Protein AF-A0A9W9FKS3-F1 (afdb_monomer)

Organism: NCBI:txid1506179

Solvent-accessible surface area (backbone atoms only — not comparable to full-atom values): 12908 Å² total; per-residue (Å²): 144,82,87,80,88,79,83,86,79,78,92,76,91,84,78,93,68,75,77,72,65,76,88,68,48,67,65,60,53,50,55,52,48,52,53,52,50,51,51,51,50,52,49,50,51,60,70,65,51,77,72,78,76,77,56,66,72,56,56,55,52,50,50,55,48,49,29,53,50,23,48,52,48,21,53,52,25,51,74,73,66,36,52,66,63,17,47,55,30,30,50,53,21,28,55,52,21,56,75,67,68,37,61,54,53,35,16,53,31,26,40,52,49,12,52,43,30,46,73,75,64,41,28,69,63,12,36,53,26,41,57,66,12,50,88,51,33,76,52,87,90,43,75,67,36,76,51,43,64,58,52,43,53,48,24,72,49,40,81,79,45,95,76,80,82,86,86,71,81,80,79,67,78,79,78,73,80,77,75,81,79,91,84,78,88,83,79,90,76,93,73,91,78,82,86,84,91,79,90,77,86,80,90,83,83,91,134

Foldseek 3Di:
DDDDDDDDDDDDDDDPPPPPPPVPDVVVVVVVVVVVVVVVVVVVVVVPPPPPDDPVVVVLVVLVVLLVVLCVVLVVCVVVVVLVSSLVSLVVSLVSCVVSVPLLSNLSSLLSVLVSCVSVLVLVSSLVSLVSNQPRLCPPPDPSNVCSVVSNVVSVCCVVDPDDDPPDPVPPPPPDPDDDDDDDDDDDDDDDDDDDDDDDDDDDDDD

InterPro domains:
  IPR011990 Tetratricopeptide-like helical domain superfamily [G3DSA:1.25.40.10] (60-136)
  IPR011990 Tetratricopeptide-like helical domain superfamily [SSF48452] (69-133)

Mean predicted aligned error: 17.03 Å

pLDDT: mean 77.48, std 19.9, range [39.69, 98.31]

Secondary structure (DSSP, 8-state):
---------------------GGG-HHHHHHHHHHHHHHHHHHHHHHHS-PPPPPHHHHHHHHHHHHHHHHHHHHHHHHTT-HHHHHHHHHHHHHHHHHTT-HHHHHHHHHHHHHHHHHHT-HHHHHHHHHHHGGGS-STT-HHHHHHHHHHHHHHHHTTS-PPP-------------PPPP-------------------------

Structure (mmCIF, N/CA/C/O backbone):
data_AF-A0A9W9FKS3-F1
#
_entry.id   AF-A0A9W9FKS3-F1
#
loop_
_atom_site.group_PDB
_atom_site.id
_atom_site.type_symbol
_atom_site.label_atom_id
_atom_site.label_alt_id
_atom_site.label_comp_id
_atom_site.label_asym_id
_atom_site.label_entity_id
_atom_site.label_seq_id
_atom_site.pdbx_PDB_ins_code
_atom_site.Cartn_x
_atom_site.Cartn_y
_atom_site.Cartn_z
_atom_site.occupancy
_atom_site.B_iso_or_equiv
_atom_site.auth_seq_id
_atom_site.auth_comp_id
_atom_site.auth_asym_id
_atom_site.auth_atom_id
_atom_site.pdbx_PDB_model_num
ATOM 1 N N . MET A 1 1 ? 26.754 -24.280 44.248 1.00 52.12 1 MET A N 1
ATOM 2 C CA . MET A 1 1 ? 27.564 -23.690 45.334 1.00 52.12 1 MET A CA 1
ATOM 3 C C . MET A 1 1 ? 26.863 -22.424 45.802 1.00 52.12 1 MET A C 1
ATOM 5 O O . MET A 1 1 ? 27.009 -21.396 45.168 1.00 52.12 1 MET A O 1
ATOM 9 N N . MET A 1 2 ? 26.018 -22.538 46.823 1.00 46.12 2 MET A N 1
ATOM 10 C CA . MET A 1 2 ? 25.676 -21.489 47.790 1.00 46.12 2 MET A CA 1
ATOM 11 C C . MET A 1 2 ? 24.766 -22.168 48.810 1.00 46.12 2 MET A C 1
ATOM 13 O O . MET A 1 2 ? 23.669 -22.614 48.489 1.00 46.12 2 MET A O 1
ATOM 17 N N . TRP A 1 3 ? 25.322 -22.363 49.997 1.00 47.59 3 TRP A N 1
ATOM 18 C CA . TRP A 1 3 ? 24.688 -22.990 51.144 1.00 47.59 3 TRP A CA 1
ATOM 19 C C . TRP A 1 3 ? 23.974 -21.888 51.922 1.00 47.59 3 TRP A C 1
ATOM 21 O O . TRP A 1 3 ? 24.594 -20.866 52.205 1.00 47.59 3 TRP A O 1
ATOM 31 N N . TYR A 1 4 ? 22.702 -22.081 52.265 1.00 52.06 4 TYR A N 1
ATOM 32 C CA . TYR A 1 4 ? 22.018 -21.226 53.232 1.00 52.06 4 TYR A CA 1
ATOM 33 C C . TYR A 1 4 ? 21.619 -22.088 54.427 1.00 52.06 4 TYR A C 1
ATOM 35 O O . TYR A 1 4 ? 20.762 -22.965 54.331 1.00 52.06 4 TYR A O 1
ATOM 43 N N . THR A 1 5 ? 22.327 -21.871 55.531 1.00 63.69 5 THR A N 1
ATOM 44 C CA . THR A 1 5 ? 22.101 -22.485 56.837 1.00 63.69 5 THR A CA 1
ATOM 45 C C . THR A 1 5 ? 20.799 -21.964 57.425 1.00 63.69 5 THR A C 1
ATOM 47 O O . THR A 1 5 ? 20.624 -20.761 57.614 1.00 63.69 5 THR A O 1
ATOM 50 N N . ARG A 1 6 ? 19.881 -22.890 57.693 1.00 51.38 6 ARG A N 1
ATOM 51 C CA . ARG A 1 6 ? 18.614 -22.650 58.375 1.00 51.38 6 ARG A CA 1
ATOM 52 C C . ARG A 1 6 ? 18.857 -22.822 59.875 1.00 51.38 6 ARG A C 1
ATOM 54 O O . ARG A 1 6 ? 19.141 -23.933 60.306 1.00 51.38 6 ARG A O 1
ATOM 61 N N . SER A 1 7 ? 18.795 -21.725 60.626 1.00 61.94 7 SER A N 1
ATOM 62 C CA . SER A 1 7 ? 18.803 -21.747 62.090 1.00 61.94 7 SER A CA 1
ATOM 63 C C . SER A 1 7 ? 17.453 -22.240 62.599 1.00 61.94 7 SER A C 1
ATOM 65 O O . SER A 1 7 ? 16.406 -21.705 62.229 1.00 61.94 7 SER A O 1
ATOM 67 N N . GLU A 1 8 ? 17.503 -23.287 63.412 1.00 65.06 8 GLU A N 1
ATOM 68 C CA . GLU A 1 8 ? 16.402 -23.784 64.225 1.00 65.06 8 GLU A CA 1
ATOM 69 C C . GLU A 1 8 ? 16.463 -23.060 65.568 1.00 65.06 8 GLU A C 1
ATOM 71 O O . GLU A 1 8 ? 17.367 -23.312 66.358 1.00 65.06 8 GLU A O 1
ATOM 76 N N . ASP A 1 9 ? 15.513 -22.160 65.814 1.00 57.91 9 ASP A N 1
ATOM 77 C CA . ASP A 1 9 ? 15.271 -21.613 67.143 1.00 57.91 9 ASP A CA 1
ATOM 78 C C . ASP A 1 9 ? 13.868 -22.014 67.601 1.00 57.91 9 ASP A C 1
ATOM 80 O O . ASP A 1 9 ? 12.853 -21.488 67.146 1.00 57.91 9 ASP A O 1
ATOM 84 N N . SER A 1 10 ? 13.881 -23.007 68.487 1.00 56.91 10 SER A N 1
ATOM 85 C CA . SER A 1 10 ? 13.292 -22.965 69.826 1.00 56.91 10 SER A CA 1
ATOM 86 C C . SER A 1 10 ? 11.811 -22.601 69.954 1.00 56.91 10 SER A C 1
ATOM 88 O O . SER A 1 10 ? 11.393 -21.443 69.951 1.00 56.91 10 SER A O 1
ATOM 90 N N . GLU A 1 11 ? 11.049 -23.664 70.201 1.00 65.62 11 GLU A N 1
ATOM 91 C CA . GLU A 1 11 ? 9.711 -23.689 70.773 1.00 65.62 11 GLU A CA 1
ATOM 92 C C . GLU A 1 11 ? 9.614 -22.819 72.037 1.00 65.62 11 GLU A C 1
ATOM 94 O O . GLU A 1 11 ? 10.386 -22.958 72.985 1.00 65.62 11 GLU A O 1
ATOM 99 N N . SER A 1 12 ? 8.610 -21.945 72.073 1.00 57.69 12 SER A N 1
ATOM 100 C CA . SER A 1 12 ? 8.037 -21.451 73.323 1.00 57.69 12 SER A CA 1
ATOM 101 C C . SER A 1 12 ? 6.516 -21.491 73.207 1.00 57.69 12 SER A C 1
ATOM 103 O O . SER A 1 12 ? 5.892 -20.763 72.435 1.00 57.69 12 SER A O 1
ATOM 105 N N . GLU A 1 13 ? 5.935 -22.426 73.956 1.00 60.03 13 GLU A N 1
ATOM 106 C CA . GLU A 1 13 ? 4.510 -22.526 74.240 1.00 60.03 13 GLU A CA 1
ATOM 107 C C . GLU A 1 13 ? 3.991 -21.210 74.831 1.00 60.03 13 GLU A C 1
ATOM 109 O O . GLU A 1 13 ? 4.602 -20.643 75.736 1.00 60.03 13 GLU A O 1
ATOM 114 N N . SER A 1 14 ? 2.821 -20.748 74.392 1.00 50.50 14 SER A N 1
ATOM 115 C CA . SER A 1 14 ? 1.747 -20.323 75.304 1.00 50.50 14 SER A CA 1
ATOM 116 C C . SER A 1 14 ? 0.568 -19.724 74.540 1.00 50.50 14 SER A C 1
ATOM 118 O O . SER A 1 14 ? 0.703 -18.811 73.732 1.00 50.50 14 SER A O 1
ATOM 120 N N . GLY A 1 15 ? -0.624 -20.225 74.865 1.00 49.59 15 GLY A N 1
ATOM 121 C CA . GLY A 1 15 ? -1.886 -19.569 74.546 1.00 49.59 15 GLY A CA 1
ATOM 122 C C . GLY A 1 15 ? -2.656 -20.228 73.411 1.00 49.59 15 GLY A C 1
ATOM 123 O O . GLY A 1 15 ? -2.720 -19.705 72.302 1.00 49.59 15 GLY A O 1
ATOM 124 N N . SER A 1 16 ? -3.349 -21.326 73.718 1.00 54.44 16 SER A N 1
ATOM 125 C CA . SER A 1 16 ? -4.493 -21.792 72.933 1.00 54.44 16 SER A CA 1
ATOM 126 C C . SER A 1 16 ? -5.652 -20.790 73.063 1.00 54.44 16 SER A C 1
ATOM 128 O O . SER A 1 16 ? -6.661 -21.050 73.720 1.00 54.44 16 SER A O 1
ATOM 130 N N . ALA A 1 17 ? -5.510 -19.611 72.459 1.00 55.88 17 ALA A N 1
ATOM 131 C CA . ALA A 1 17 ? -6.649 -18.775 72.138 1.00 55.88 17 ALA A CA 1
ATOM 132 C C . ALA A 1 17 ? -7.354 -19.466 70.971 1.00 55.88 17 ALA A C 1
ATOM 134 O O . ALA A 1 17 ? -6.888 -19.423 69.833 1.00 55.88 17 ALA A O 1
ATOM 135 N N . THR A 1 18 ? -8.449 -20.170 71.264 1.00 59.34 18 THR A N 1
ATOM 136 C CA . THR A 1 18 ? -9.372 -20.666 70.240 1.00 59.34 18 THR A CA 1
ATOM 137 C C . THR A 1 18 ? -9.625 -19.534 69.243 1.00 59.34 18 THR A C 1
ATOM 139 O O . THR A 1 18 ? -10.101 -18.482 69.684 1.00 59.34 18 THR A O 1
ATOM 142 N N . PRO A 1 19 ? -9.288 -19.691 67.946 1.00 56.81 19 PRO A N 1
ATOM 143 C CA . PRO A 1 19 ? -9.510 -18.649 66.961 1.00 56.81 19 PRO A CA 1
ATOM 144 C C . PRO A 1 19 ? -11.011 -18.425 66.912 1.00 56.81 19 PRO A C 1
ATOM 146 O O . PRO A 1 19 ? -11.766 -19.263 66.416 1.00 56.81 19 PRO A O 1
ATOM 149 N N . THR A 1 20 ? -11.458 -17.319 67.503 1.00 58.88 20 THR A N 1
ATOM 150 C CA . THR A 1 20 ? -12.840 -16.885 67.400 1.00 58.88 20 THR A CA 1
ATOM 151 C C . THR A 1 20 ? -13.136 -16.829 65.909 1.00 58.88 20 THR A C 1
ATOM 153 O O . THR A 1 20 ? -12.414 -16.144 65.178 1.00 58.88 20 THR A O 1
ATOM 156 N N . PRO A 1 21 ? -14.121 -17.597 65.415 1.00 60.50 21 PRO A N 1
ATOM 157 C CA . PRO A 1 21 ? -14.364 -17.687 63.992 1.00 60.50 21 PRO A CA 1
ATOM 158 C C . PRO A 1 21 ? -14.614 -16.272 63.476 1.00 60.50 21 PRO A C 1
ATOM 160 O O . PRO A 1 21 ? -15.617 -15.641 63.818 1.00 60.50 21 PRO A O 1
ATOM 163 N N . PHE A 1 22 ? -13.688 -15.772 62.649 1.00 55.41 22 PHE A N 1
ATOM 164 C CA . PHE A 1 22 ? -13.725 -14.440 62.026 1.00 55.41 22 PHE A CA 1
ATOM 165 C C . PHE A 1 22 ? -15.073 -14.150 61.329 1.00 55.41 22 PHE A C 1
ATOM 167 O O . PHE A 1 22 ? -15.413 -13.001 61.056 1.00 55.41 22 PHE A O 1
ATOM 174 N N . HIS A 1 23 ? -15.886 -15.185 61.103 1.00 55.41 23 HIS A N 1
ATOM 175 C CA . HIS A 1 23 ? -17.252 -15.139 60.600 1.00 55.41 23 HIS A CA 1
ATOM 176 C C . HIS A 1 23 ? -18.311 -14.474 61.491 1.00 55.41 23 HIS A C 1
ATOM 178 O O . HIS A 1 23 ? -19.432 -14.280 61.009 1.00 55.41 23 HIS A O 1
ATOM 184 N N . GLN A 1 24 ? -18.017 -14.097 62.738 1.00 61.34 24 GLN A N 1
ATOM 185 C CA . GLN A 1 24 ? -19.016 -13.455 63.605 1.00 61.34 24 GLN A CA 1
ATOM 186 C C . GLN A 1 24 ? -18.799 -11.962 63.857 1.00 61.34 24 GLN A C 1
ATOM 188 O O . GLN A 1 24 ? -19.693 -11.343 64.422 1.00 61.34 24 GLN A O 1
ATOM 193 N N . ASN A 1 25 ? -17.698 -11.347 63.399 1.00 78.62 25 ASN A N 1
ATOM 194 C CA . ASN A 1 25 ? -17.509 -9.909 63.601 1.00 78.62 25 ASN A CA 1
ATOM 195 C C . ASN A 1 25 ? -18.436 -9.103 62.658 1.00 78.62 25 ASN A C 1
ATOM 197 O O . ASN A 1 25 ? -18.215 -9.086 61.440 1.00 78.62 25 ASN A O 1
ATOM 201 N N . PRO A 1 26 ? -19.472 -8.420 63.185 1.00 82.94 26 PRO A N 1
ATOM 202 C CA . PRO A 1 26 ? -20.440 -7.696 62.366 1.00 82.94 26 PRO A CA 1
ATOM 203 C C . PRO A 1 26 ? -19.808 -6.521 61.607 1.00 82.94 26 PRO A C 1
ATOM 205 O O . PRO A 1 26 ? -20.316 -6.143 60.552 1.00 82.94 26 PRO A O 1
ATOM 208 N N . GLN A 1 27 ? -18.680 -5.978 62.083 1.00 84.62 27 GLN A N 1
ATOM 209 C CA . GLN A 1 27 ? -17.958 -4.916 61.379 1.00 84.62 27 GLN A CA 1
ATOM 210 C C . GLN A 1 27 ? -17.277 -5.429 60.106 1.00 84.62 27 GLN A C 1
ATOM 212 O O . GLN A 1 27 ? -17.316 -4.760 59.075 1.00 84.62 27 GLN A O 1
ATOM 217 N N . VAL A 1 28 ? -16.719 -6.644 60.142 1.00 83.81 28 VAL A N 1
ATOM 218 C CA . VAL A 1 28 ? -16.081 -7.267 58.969 1.00 83.81 28 VAL A CA 1
ATOM 219 C C . VAL A 1 28 ? -17.124 -7.571 57.893 1.00 83.81 28 VAL A C 1
ATOM 221 O O . VAL A 1 28 ? -16.890 -7.290 56.720 1.00 83.81 28 VAL A O 1
ATOM 224 N N . LYS A 1 29 ? -18.305 -8.069 58.288 1.00 84.69 29 LYS A N 1
ATOM 225 C CA . LYS A 1 29 ? -19.429 -8.286 57.361 1.00 84.69 29 LYS A CA 1
ATOM 226 C C . LYS A 1 29 ? -19.891 -6.986 56.705 1.00 84.69 29 LYS A C 1
ATOM 228 O O . LYS A 1 29 ? -20.067 -6.963 55.492 1.00 84.69 29 LYS A O 1
ATOM 233 N N . ARG A 1 30 ? -20.026 -5.908 57.487 1.00 88.06 30 ARG A N 1
ATOM 234 C CA . ARG A 1 30 ? -20.441 -4.592 56.981 1.00 88.06 30 ARG A CA 1
ATOM 235 C C . ARG A 1 30 ? -19.434 -4.026 55.974 1.00 88.06 30 ARG A C 1
ATOM 237 O O . ARG A 1 30 ? -19.826 -3.668 54.873 1.00 88.06 30 ARG A O 1
ATOM 244 N N . CYS A 1 31 ? -18.140 -4.068 56.295 1.00 91.94 31 CYS A N 1
ATOM 245 C CA . CYS A 1 31 ? -17.070 -3.625 55.394 1.00 91.94 31 CYS A CA 1
ATOM 246 C C . CYS A 1 31 ? -17.017 -4.444 54.089 1.00 91.94 31 CYS A C 1
ATOM 248 O O . CYS A 1 31 ? -16.823 -3.896 53.003 1.00 91.94 31 CYS A O 1
ATOM 250 N N . LEU A 1 32 ? -17.219 -5.766 54.168 1.00 90.12 32 LEU A N 1
ATOM 251 C CA . LEU A 1 32 ? -17.263 -6.621 52.980 1.00 90.12 32 LEU A CA 1
ATOM 252 C C . LEU A 1 32 ? -18.468 -6.284 52.088 1.00 90.12 32 LEU A C 1
ATOM 254 O O . LEU A 1 32 ? -18.332 -6.239 50.865 1.00 90.12 32 LEU A O 1
ATOM 258 N N . GLN A 1 33 ? -19.626 -6.034 52.699 1.00 92.81 33 GLN A N 1
ATOM 259 C CA . GLN A 1 33 ? -20.855 -5.679 51.997 1.00 92.81 33 GLN A CA 1
ATOM 260 C C . GLN A 1 33 ? -20.749 -4.299 51.334 1.00 92.81 33 GLN A C 1
ATOM 262 O O . GLN A 1 33 ? -21.036 -4.186 50.146 1.00 92.81 33 GLN A O 1
ATOM 267 N N . GLU A 1 34 ? -20.221 -3.294 52.036 1.00 94.81 34 GLU A N 1
ATOM 268 C CA . GLU A 1 34 ? -19.944 -1.962 51.477 1.00 94.81 34 GLU A CA 1
ATOM 269 C C . GLU A 1 34 ? -18.992 -2.039 50.275 1.00 94.81 34 GLU A C 1
ATOM 271 O O . GLU A 1 34 ? -19.242 -1.429 49.236 1.00 94.81 34 GLU A O 1
ATOM 276 N N . LYS A 1 35 ? -17.930 -2.855 50.353 1.00 94.81 35 LYS A N 1
ATOM 277 C CA . LYS A 1 35 ? -17.037 -3.090 49.204 1.00 94.81 35 LYS A CA 1
ATOM 278 C C . LYS A 1 35 ? -17.751 -3.758 48.031 1.00 94.81 35 LYS A C 1
ATOM 280 O O . LYS A 1 35 ? -17.459 -3.430 46.881 1.00 94.81 35 LYS A O 1
ATOM 285 N N . GLN A 1 36 ? -18.649 -4.708 48.290 1.00 94.94 36 GLN A N 1
ATOM 286 C CA . GLN A 1 36 ? -19.423 -5.367 47.236 1.00 94.94 36 GLN A CA 1
ATOM 287 C C . GLN A 1 36 ? -20.416 -4.407 46.574 1.00 94.94 36 GLN A C 1
ATOM 289 O O . GLN A 1 36 ? -20.523 -4.406 45.348 1.00 94.94 36 GLN A O 1
ATOM 294 N N . GLU A 1 37 ? -21.100 -3.578 47.360 1.00 96.25 37 GLU A N 1
ATOM 295 C CA . GLU A 1 37 ? -22.027 -2.556 46.871 1.00 96.25 37 GLU A CA 1
ATOM 296 C C . GLU A 1 37 ? -21.291 -1.489 46.065 1.00 96.25 37 GLU A C 1
ATOM 298 O O . GLU A 1 37 ? -21.663 -1.237 44.922 1.00 96.25 37 GLU A O 1
ATOM 303 N N . HIS A 1 38 ? -20.175 -0.969 46.580 1.00 95.69 38 HIS A N 1
ATOM 304 C CA . HIS A 1 38 ? -19.344 -0.012 45.854 1.00 95.69 38 HIS A CA 1
ATOM 305 C C . HIS A 1 38 ? -18.827 -0.594 44.532 1.00 95.69 38 HIS A C 1
ATOM 307 O O . HIS A 1 38 ? -18.875 0.056 43.491 1.00 95.69 38 HIS A O 1
ATOM 313 N N . ARG A 1 39 ? -18.393 -1.861 44.529 1.00 93.56 39 ARG A N 1
ATOM 314 C CA . ARG A 1 39 ? -17.952 -2.537 43.303 1.00 93.56 39 ARG A CA 1
ATOM 315 C C . ARG A 1 39 ? -19.097 -2.711 42.300 1.00 93.56 39 ARG A C 1
ATOM 317 O O . ARG A 1 39 ? -18.870 -2.527 41.106 1.00 93.56 39 ARG A O 1
ATOM 324 N N . ARG A 1 40 ? -20.314 -3.036 42.753 1.00 95.19 40 ARG A N 1
ATOM 325 C CA . ARG A 1 40 ? -21.504 -3.078 41.881 1.00 95.19 40 ARG A CA 1
ATOM 326 C C . ARG A 1 40 ? -21.848 -1.702 41.334 1.00 95.19 40 ARG A C 1
ATOM 328 O O . ARG A 1 40 ? -22.185 -1.599 40.162 1.00 95.19 40 ARG A O 1
ATOM 335 N N . GLU A 1 41 ? -21.745 -0.664 42.153 1.00 96.38 41 GLU A N 1
ATOM 336 C CA . GLU A 1 41 ? -22.025 0.705 41.738 1.00 96.38 41 GLU A CA 1
ATOM 337 C C . GLU A 1 41 ? -21.030 1.177 40.674 1.00 96.38 41 GLU A C 1
ATOM 339 O O . GLU A 1 41 ? -21.442 1.682 39.634 1.00 96.38 41 GLU A O 1
ATOM 344 N N . VAL A 1 42 ? -19.730 0.951 40.882 1.00 94.19 42 VAL A N 1
ATOM 345 C CA . VAL A 1 42 ? -18.693 1.290 39.898 1.00 94.19 42 VAL A CA 1
ATOM 346 C C . VAL A 1 42 ? -18.915 0.526 38.595 1.00 94.19 42 VAL A C 1
ATOM 348 O O . VAL A 1 42 ? -18.865 1.132 37.529 1.00 94.19 42 VAL A O 1
ATOM 351 N N . LEU A 1 43 ? -19.220 -0.774 38.659 1.00 91.00 43 LEU A N 1
ATOM 352 C CA . LEU A 1 43 ? -19.530 -1.559 37.462 1.00 91.00 43 LEU A CA 1
ATOM 353 C C . LEU A 1 43 ? -20.786 -1.051 36.754 1.00 91.00 43 LEU A C 1
ATOM 355 O O . LEU A 1 43 ? -20.768 -0.911 35.539 1.00 91.00 43 LEU A O 1
ATOM 359 N N . SER A 1 44 ? -21.843 -0.722 37.497 1.00 93.31 44 SER A N 1
ATOM 360 C CA . SER A 1 44 ? -23.058 -0.124 36.938 1.00 93.31 44 SER A CA 1
ATOM 361 C C . SER A 1 44 ? -22.743 1.189 36.221 1.00 93.31 44 SER A C 1
ATOM 363 O O . SER A 1 44 ? -23.150 1.376 35.080 1.00 93.31 44 SER A O 1
ATOM 365 N N . ARG A 1 45 ? -21.924 2.057 36.832 1.00 90.00 45 ARG A N 1
ATOM 366 C CA . ARG A 1 45 ? -21.486 3.315 36.215 1.00 90.00 45 ARG A CA 1
ATOM 367 C C . ARG A 1 45 ? -20.671 3.071 34.949 1.00 90.00 45 ARG A C 1
ATOM 369 O O . ARG A 1 45 ? -20.983 3.671 33.930 1.00 90.00 45 ARG A O 1
ATOM 376 N N . VAL A 1 46 ? -19.690 2.170 34.986 1.00 88.69 46 VAL A N 1
ATOM 377 C CA . VAL A 1 46 ? -18.855 1.821 33.822 1.00 88.69 46 VAL A CA 1
ATOM 378 C C . VAL A 1 46 ? -19.694 1.234 32.688 1.00 88.69 46 VAL A C 1
ATOM 380 O O . VAL A 1 46 ? -19.497 1.610 31.542 1.00 88.69 46 VAL A O 1
ATOM 383 N N . LEU A 1 47 ? -20.659 0.368 32.997 1.00 85.06 47 LEU A N 1
ATOM 384 C CA . LEU A 1 47 ? -21.569 -0.202 32.002 1.00 85.06 47 LEU A CA 1
ATOM 385 C C . LEU A 1 47 ? -22.594 0.821 31.491 1.00 85.06 47 LEU A C 1
ATOM 387 O O . LEU A 1 47 ? -23.057 0.707 30.362 1.00 85.06 47 LEU A O 1
ATOM 391 N N . SER A 1 48 ? -22.939 1.825 32.303 1.00 87.81 48 SER A N 1
ATOM 392 C CA . SER A 1 48 ? -23.811 2.933 31.896 1.00 87.81 48 SER A CA 1
ATOM 393 C C . SER A 1 48 ? -23.097 3.996 31.061 1.00 87.81 48 SER A C 1
ATOM 395 O O . SER A 1 48 ? -23.765 4.820 30.435 1.00 87.81 48 SER A O 1
ATOM 397 N N . LEU A 1 49 ? -21.756 3.992 31.030 1.00 87.56 49 LEU A N 1
ATOM 398 C CA . LEU A 1 49 ? -21.010 4.804 30.077 1.00 87.56 49 LEU A CA 1
ATOM 399 C C . LEU A 1 49 ?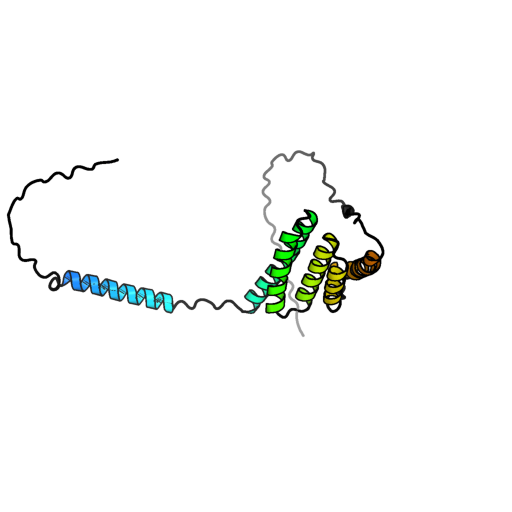 -21.290 4.242 28.684 1.00 87.56 49 LEU A C 1
ATOM 401 O O . LEU A 1 49 ? -20.736 3.218 28.288 1.00 87.56 49 LEU A O 1
ATOM 405 N N . GLN A 1 50 ? -22.157 4.920 27.934 1.00 78.50 50 GLN A N 1
ATOM 406 C CA . GLN A 1 50 ? -22.265 4.688 26.502 1.00 78.50 50 GLN A CA 1
ATOM 407 C C . GLN A 1 50 ? -20.926 5.076 25.880 1.00 78.50 50 GLN A C 1
ATOM 409 O O . GLN A 1 50 ? -20.620 6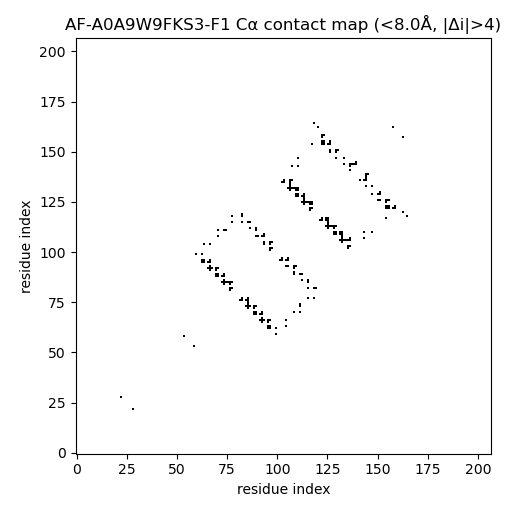.259 25.729 1.00 78.50 50 GLN A O 1
ATOM 414 N N . ILE A 1 51 ? -20.098 4.078 25.573 1.00 78.88 51 ILE A N 1
ATOM 415 C CA . ILE A 1 51 ? -18.913 4.294 24.753 1.00 78.88 51 ILE A CA 1
ATOM 416 C C . ILE A 1 51 ? -19.448 4.725 23.385 1.00 78.88 51 ILE A C 1
ATOM 418 O O . ILE A 1 51 ? -20.196 3.952 22.779 1.00 78.88 51 ILE A O 1
ATOM 422 N N . PRO A 1 52 ? -19.145 5.947 22.912 1.00 77.12 52 PRO A N 1
ATOM 423 C CA . PRO A 1 52 ? -19.600 6.375 21.602 1.00 77.12 52 PRO A CA 1
ATOM 424 C C . PRO A 1 52 ? -19.077 5.379 20.568 1.00 77.12 52 PRO A C 1
ATOM 426 O O . PRO A 1 52 ? -17.873 5.128 20.486 1.00 77.12 52 PRO A O 1
ATOM 429 N N . THR A 1 53 ? -19.993 4.780 19.810 1.00 82.75 53 THR A N 1
ATOM 430 C CA . THR A 1 53 ? -19.639 3.916 18.687 1.00 82.75 53 THR A CA 1
ATOM 431 C C . THR A 1 53 ? -18.877 4.759 17.677 1.00 82.75 53 THR A C 1
ATOM 433 O O . THR A 1 53 ? -19.368 5.804 17.242 1.00 82.75 53 THR A O 1
ATOM 436 N N . ILE A 1 54 ? -17.662 4.333 17.339 1.00 86.31 54 ILE A N 1
ATOM 437 C CA . ILE A 1 54 ? -16.864 4.988 16.305 1.00 86.31 54 ILE A CA 1
ATOM 438 C C . ILE A 1 54 ? -17.656 4.878 14.995 1.00 86.31 54 ILE A C 1
ATOM 440 O O . ILE A 1 54 ? -18.047 3.767 14.644 1.00 86.31 54 ILE A O 1
ATOM 444 N N . PRO A 1 55 ? -17.926 5.986 14.284 1.00 89.62 55 PRO A N 1
ATOM 445 C CA . PRO A 1 55 ? -18.624 5.917 13.007 1.00 89.62 55 PRO A CA 1
ATOM 446 C C . PRO A 1 55 ? -17.840 5.062 12.006 1.00 89.62 55 PRO A C 1
ATOM 448 O O . PRO A 1 55 ? -16.635 5.267 11.851 1.00 89.62 55 PRO A O 1
ATOM 451 N N . ASP A 1 56 ? -18.514 4.173 11.279 1.00 88.25 56 ASP A N 1
ATOM 452 C CA . ASP A 1 56 ? -17.874 3.299 10.280 1.00 88.25 56 ASP A CA 1
ATOM 453 C C . ASP A 1 56 ? -17.116 4.101 9.207 1.00 88.25 56 ASP A C 1
ATOM 455 O O . ASP A 1 56 ? -16.030 3.721 8.771 1.00 88.25 56 ASP A O 1
ATOM 459 N N . ASP A 1 57 ? -17.623 5.288 8.856 1.00 90.12 57 ASP A N 1
ATOM 460 C CA . ASP A 1 57 ? -16.954 6.223 7.945 1.00 90.12 57 ASP A CA 1
ATOM 461 C C . ASP A 1 57 ? -15.568 6.665 8.440 1.00 90.12 57 ASP A C 1
ATOM 463 O O . ASP A 1 57 ? -14.691 6.977 7.632 1.00 90.12 57 ASP A O 1
ATOM 467 N N . PHE A 1 58 ? -15.360 6.730 9.758 1.00 91.44 58 PHE A N 1
ATOM 468 C CA . PHE A 1 58 ? -14.061 7.068 10.330 1.00 91.44 58 PHE A CA 1
ATOM 469 C C . PHE A 1 58 ? -13.076 5.910 10.174 1.00 91.44 58 PHE A C 1
ATOM 471 O O . PHE A 1 58 ? -11.939 6.149 9.773 1.00 91.44 58 PHE A O 1
ATOM 478 N N . ILE A 1 59 ? -13.523 4.674 10.419 1.00 92.00 59 ILE A N 1
ATOM 479 C CA . ILE A 1 59 ? -12.712 3.464 10.219 1.00 92.00 59 ILE A CA 1
ATOM 480 C C . ILE A 1 59 ? -12.299 3.369 8.748 1.00 92.00 59 ILE A C 1
ATOM 482 O O . ILE A 1 59 ? -11.108 3.319 8.452 1.00 92.00 59 ILE A O 1
ATOM 486 N N . ARG A 1 60 ? -13.256 3.521 7.822 1.00 93.19 60 ARG A N 1
ATOM 487 C CA . ARG A 1 60 ? -12.975 3.518 6.379 1.00 93.19 60 ARG A CA 1
ATOM 488 C C . ARG A 1 60 ? -11.928 4.564 5.986 1.00 93.19 60 ARG A C 1
ATOM 490 O O . ARG A 1 60 ? -11.022 4.282 5.207 1.00 93.19 60 ARG A O 1
ATOM 497 N N . ARG A 1 61 ? -12.019 5.786 6.525 1.00 93.94 61 ARG A N 1
ATOM 498 C CA . ARG A 1 61 ? -11.032 6.851 6.257 1.00 93.94 61 ARG A CA 1
ATOM 499 C C . ARG A 1 61 ? -9.652 6.526 6.822 1.00 93.94 61 ARG A C 1
ATOM 501 O O . ARG A 1 61 ? -8.659 6.869 6.185 1.00 93.94 61 ARG A O 1
ATOM 508 N N . LEU A 1 62 ? -9.578 5.905 7.998 1.00 95.50 62 LEU A N 1
ATOM 509 C CA . LEU A 1 62 ? -8.304 5.472 8.570 1.00 95.50 62 LEU A CA 1
ATOM 510 C C . LEU A 1 62 ? -7.632 4.419 7.689 1.00 95.50 62 LEU A C 1
ATOM 512 O O . LEU A 1 62 ? -6.447 4.562 7.398 1.00 95.50 62 LEU A O 1
ATOM 516 N N . ASP A 1 63 ? -8.386 3.444 7.191 1.00 96.12 63 ASP A N 1
ATOM 517 C CA . ASP A 1 63 ? -7.859 2.406 6.302 1.00 96.12 63 ASP A CA 1
ATOM 518 C C . ASP A 1 63 ? -7.369 2.995 4.965 1.00 96.12 63 ASP A C 1
ATOM 520 O O . ASP A 1 63 ? -6.285 2.658 4.489 1.00 96.12 63 ASP A O 1
ATOM 524 N N . GLN A 1 64 ? -8.094 3.963 4.387 1.00 94.75 64 GLN A N 1
ATOM 525 C CA . GLN A 1 64 ? -7.647 4.687 3.184 1.00 94.75 64 GLN A CA 1
ATOM 526 C C . GLN A 1 64 ? -6.331 5.456 3.419 1.00 94.75 64 GLN A C 1
ATOM 528 O O . GLN A 1 64 ? -5.445 5.491 2.552 1.00 94.75 64 GLN A O 1
ATOM 533 N N . VAL A 1 65 ? -6.184 6.077 4.595 1.00 95.94 65 VAL A N 1
ATOM 534 C CA . VAL A 1 65 ? -4.934 6.736 5.006 1.00 95.94 65 VAL A CA 1
ATOM 535 C C . VAL A 1 65 ? -3.826 5.703 5.189 1.00 95.94 65 VAL A C 1
ATOM 537 O O . VAL A 1 65 ? -2.714 5.937 4.721 1.00 95.94 65 VAL A O 1
ATOM 540 N N . GLN A 1 66 ? -4.121 4.554 5.795 1.00 97.31 66 GLN A N 1
ATOM 541 C CA . GLN A 1 66 ? -3.160 3.472 5.991 1.00 97.31 66 GLN A CA 1
ATOM 542 C C . GLN A 1 66 ? -2.626 2.944 4.656 1.00 97.31 66 GLN A C 1
ATOM 544 O O . GLN A 1 66 ? -1.410 2.837 4.498 1.00 97.31 66 GLN A O 1
ATOM 549 N N . VAL A 1 67 ? -3.499 2.712 3.670 1.00 97.25 67 VAL A N 1
ATOM 550 C CA . VAL A 1 67 ? -3.090 2.336 2.305 1.00 97.25 67 VAL A CA 1
ATOM 551 C C . VAL A 1 67 ? -2.162 3.400 1.720 1.00 97.25 67 VAL A C 1
ATOM 553 O O . VAL A 1 67 ? -1.078 3.091 1.228 1.00 97.25 67 VAL A O 1
ATOM 556 N N . SER A 1 68 ? -2.546 4.676 1.819 1.00 94.94 68 SER A N 1
ATOM 557 C CA . SER A 1 68 ? -1.745 5.788 1.294 1.00 94.94 68 SER A CA 1
ATOM 558 C C . SER A 1 68 ? -0.367 5.884 1.962 1.00 94.94 68 SER A C 1
ATOM 560 O O . SER A 1 68 ? 0.631 6.099 1.274 1.00 94.94 68 SER A O 1
ATOM 562 N N . CYS A 1 69 ? -0.292 5.690 3.281 1.00 97.00 69 CYS A N 1
ATOM 563 C CA . CYS A 1 69 ? 0.963 5.634 4.026 1.00 97.00 69 CYS A CA 1
ATOM 564 C C . CYS A 1 69 ? 1.840 4.456 3.582 1.00 97.00 69 CYS A C 1
ATOM 566 O O . CYS A 1 69 ? 3.020 4.673 3.312 1.00 97.00 69 CYS A O 1
ATOM 568 N N . GLY A 1 70 ? 1.274 3.255 3.430 1.00 97.69 70 GLY A N 1
ATOM 569 C CA . GLY A 1 70 ? 2.006 2.076 2.949 1.00 97.69 70 GLY A CA 1
ATOM 570 C C . GLY A 1 70 ? 2.593 2.279 1.547 1.00 97.69 70 GLY A C 1
ATOM 571 O O . GLY A 1 70 ? 3.757 1.966 1.294 1.00 97.69 70 GLY A O 1
ATOM 572 N N . LEU A 1 71 ? 1.850 2.923 0.639 1.00 95.81 71 LEU A N 1
ATOM 573 C CA . LEU A 1 71 ? 2.372 3.274 -0.689 1.00 95.81 71 LEU A CA 1
ATOM 574 C C . LEU A 1 71 ? 3.493 4.324 -0.628 1.00 95.81 71 LEU A C 1
ATOM 576 O O . LEU A 1 71 ? 4.459 4.243 -1.389 1.00 95.81 71 LEU A O 1
ATOM 580 N N . VAL A 1 72 ? 3.414 5.297 0.286 1.00 95.94 72 VAL A N 1
ATOM 581 C CA . VAL A 1 72 ? 4.516 6.248 0.519 1.00 95.94 72 VAL A CA 1
ATOM 582 C C . VAL A 1 72 ? 5.758 5.539 1.049 1.00 95.94 72 VAL A C 1
ATOM 584 O O . VAL A 1 72 ? 6.853 5.806 0.555 1.00 95.94 72 VAL A O 1
ATOM 587 N N . MET A 1 73 ? 5.608 4.604 1.985 1.00 98.00 73 MET A N 1
ATOM 588 C CA . MET A 1 73 ? 6.726 3.793 2.472 1.00 98.00 73 MET A CA 1
ATOM 589 C C . MET A 1 73 ? 7.331 2.943 1.355 1.00 98.00 73 MET A C 1
ATOM 591 O O . MET A 1 73 ? 8.546 2.949 1.175 1.00 98.00 73 MET A O 1
ATOM 595 N N . THR A 1 74 ? 6.496 2.329 0.514 1.00 97.75 74 THR A N 1
ATOM 596 C CA . THR A 1 74 ? 6.931 1.595 -0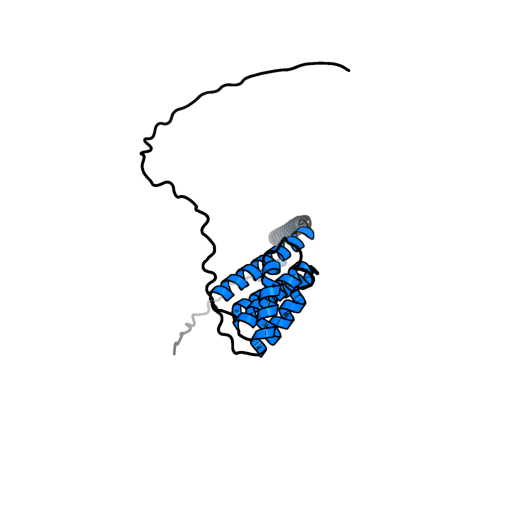.685 1.00 97.75 74 THR A CA 1
ATOM 597 C C . THR A 1 74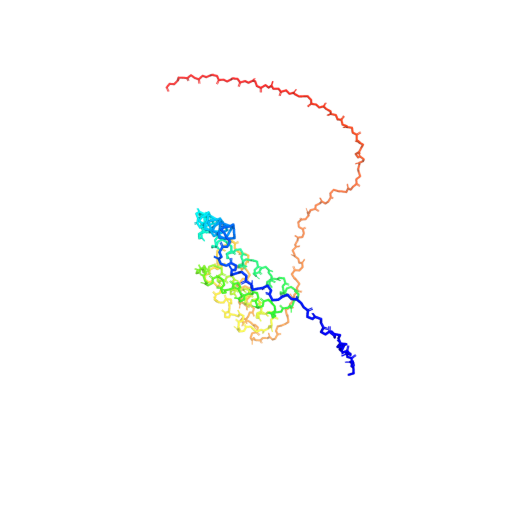 ? 7.812 2.463 -1.592 1.00 97.75 74 THR A C 1
ATOM 599 O O . THR A 1 74 ? 8.878 2.035 -2.036 1.00 97.75 74 THR A O 1
ATOM 602 N N . MET A 1 75 ? 7.410 3.715 -1.844 1.00 95.31 75 MET A N 1
ATOM 603 C CA . MET A 1 75 ? 8.205 4.671 -2.626 1.00 95.31 75 MET A CA 1
ATOM 604 C C . MET A 1 75 ? 9.566 4.972 -1.994 1.00 95.31 75 MET A C 1
ATOM 606 O O . MET A 1 75 ? 10.565 5.072 -2.712 1.00 95.31 75 MET A O 1
ATOM 610 N N . LEU A 1 76 ? 9.604 5.143 -0.671 1.00 96.69 76 LEU A N 1
ATOM 611 C CA . LEU A 1 76 ? 10.839 5.401 0.068 1.00 96.69 76 LEU A CA 1
ATOM 612 C C . LEU A 1 76 ? 11.778 4.191 -0.003 1.00 96.69 76 LEU A C 1
ATOM 614 O O . LEU A 1 76 ? 12.931 4.348 -0.397 1.00 96.69 76 LEU A O 1
ATOM 618 N N . TYR A 1 77 ? 11.266 2.985 0.240 1.00 97.69 77 TYR A N 1
ATOM 619 C CA . TYR A 1 77 ? 12.046 1.753 0.142 1.00 97.69 77 TYR A CA 1
ATOM 620 C C . TYR A 1 77 ? 12.588 1.500 -1.270 1.00 97.69 77 TYR A C 1
ATOM 622 O O . TYR A 1 77 ? 13.752 1.131 -1.433 1.00 97.69 77 TYR A O 1
ATOM 630 N N . LEU A 1 78 ? 11.808 1.789 -2.318 1.00 94.94 78 LEU A N 1
ATOM 631 C CA . LEU A 1 78 ? 12.294 1.712 -3.701 1.00 94.94 78 LEU A CA 1
ATOM 632 C C . LEU A 1 78 ? 13.426 2.699 -3.993 1.00 94.94 78 LEU A C 1
ATOM 634 O O . LEU A 1 78 ? 14.356 2.366 -4.732 1.00 94.94 78 LEU A O 1
ATOM 638 N N . LYS A 1 79 ? 13.371 3.905 -3.419 1.00 94.81 79 LYS A N 1
ATOM 639 C CA . LYS A 1 79 ? 14.448 4.893 -3.550 1.00 94.81 79 LYS A CA 1
ATOM 640 C C . LYS A 1 79 ? 15.745 4.385 -2.915 1.00 94.81 79 LYS A C 1
ATOM 642 O O . LYS A 1 79 ? 16.813 4.580 -3.495 1.00 94.81 79 LYS A O 1
ATOM 647 N N . ASP A 1 80 ? 15.627 3.681 -1.794 1.00 94.56 80 ASP A N 1
ATOM 648 C CA . ASP A 1 80 ? 16.748 3.084 -1.064 1.00 94.56 80 ASP A CA 1
ATOM 649 C C . ASP A 1 80 ? 17.136 1.686 -1.593 1.00 94.56 80 ASP A C 1
ATOM 651 O O . ASP A 1 80 ? 18.040 1.043 -1.061 1.00 94.56 80 ASP A O 1
ATOM 655 N N . LYS A 1 81 ? 16.505 1.234 -2.690 1.00 93.38 81 LYS A N 1
ATOM 656 C CA . LYS A 1 81 ? 16.699 -0.079 -3.339 1.00 93.38 81 LYS A CA 1
ATOM 657 C C . LYS A 1 81 ? 16.401 -1.280 -2.429 1.00 93.38 81 LYS A C 1
ATOM 659 O O . LYS A 1 81 ? 16.880 -2.382 -2.686 1.00 93.38 81 LYS A O 1
ATOM 664 N N . GLN A 1 82 ? 15.583 -1.085 -1.402 1.00 96.69 82 GLN A N 1
ATOM 665 C CA . GLN A 1 82 ? 15.110 -2.127 -0.496 1.00 96.69 82 GLN A CA 1
ATOM 666 C C . GLN A 1 82 ? 13.819 -2.738 -1.057 1.00 96.69 82 GLN A C 1
ATOM 668 O O . GLN A 1 82 ? 12.714 -2.407 -0.640 1.00 96.69 82 GLN A O 1
ATOM 673 N N . THR A 1 83 ? 13.942 -3.592 -2.077 1.00 96.56 83 THR A N 1
ATOM 674 C CA . THR A 1 83 ? 12.770 -4.127 -2.798 1.00 96.56 83 THR A CA 1
ATOM 675 C C . THR A 1 83 ? 11.897 -5.053 -1.956 1.00 96.56 83 THR A C 1
ATOM 677 O O . THR A 1 83 ? 10.702 -5.137 -2.215 1.00 96.56 83 THR A O 1
ATOM 680 N N . ASP A 1 84 ? 12.472 -5.734 -0.966 1.00 97.75 84 ASP A N 1
ATOM 681 C CA . ASP A 1 84 ? 11.743 -6.698 -0.132 1.00 97.75 84 ASP A CA 1
ATOM 682 C C . ASP A 1 84 ? 10.865 -5.981 0.899 1.00 97.75 84 ASP A C 1
ATOM 684 O O . ASP A 1 84 ? 9.686 -6.303 1.037 1.00 97.75 84 ASP A O 1
ATOM 688 N N . ASP A 1 85 ? 11.403 -4.935 1.532 1.00 97.94 85 ASP A N 1
ATOM 689 C CA . ASP A 1 85 ? 10.643 -4.057 2.428 1.00 97.94 85 ASP A CA 1
ATOM 690 C C . ASP A 1 85 ? 9.552 -3.300 1.654 1.00 97.94 85 ASP A C 1
ATOM 692 O O . ASP A 1 85 ? 8.408 -3.207 2.098 1.00 97.94 85 ASP A O 1
ATOM 696 N N . ALA A 1 86 ? 9.871 -2.835 0.438 1.00 98.12 86 ALA A N 1
ATOM 697 C CA . ALA A 1 86 ? 8.891 -2.220 -0.453 1.00 98.12 86 ALA A CA 1
ATOM 698 C C . ALA A 1 86 ? 7.730 -3.176 -0.784 1.00 98.12 86 ALA A C 1
ATOM 700 O O . ALA A 1 86 ? 6.573 -2.763 -0.790 1.00 98.12 86 ALA A O 1
ATOM 701 N N . GLU A 1 87 ? 8.022 -4.450 -1.055 1.00 98.12 87 GLU A N 1
ATOM 702 C CA . GLU A 1 87 ? 6.998 -5.459 -1.332 1.00 98.12 87 GLU A CA 1
ATOM 703 C C . GLU A 1 87 ? 6.117 -5.745 -0.114 1.00 98.12 87 GLU A C 1
ATOM 705 O O . GLU A 1 87 ? 4.902 -5.875 -0.268 1.00 98.12 87 GLU A O 1
ATOM 710 N N . ALA A 1 88 ? 6.703 -5.832 1.082 1.00 98.31 88 ALA A N 1
ATOM 711 C CA . ALA A 1 88 ? 5.951 -6.057 2.313 1.00 98.31 88 ALA A CA 1
ATOM 712 C C . ALA A 1 88 ? 4.915 -4.944 2.547 1.00 98.31 88 ALA A C 1
ATOM 714 O O . ALA A 1 88 ? 3.731 -5.236 2.739 1.00 98.31 88 ALA A O 1
ATOM 715 N N . GLU A 1 89 ? 5.334 -3.681 2.433 1.00 98.31 89 GLU A N 1
ATOM 716 C CA . GLU A 1 89 ? 4.446 -2.519 2.563 1.00 98.31 89 GLU A CA 1
ATOM 717 C C . GLU A 1 89 ? 3.374 -2.479 1.467 1.00 98.31 89 GLU A C 1
ATOM 719 O O . GLU A 1 89 ? 2.194 -2.255 1.748 1.00 98.31 89 GLU A O 1
ATOM 724 N N . ALA A 1 90 ? 3.750 -2.746 0.211 1.00 97.94 90 ALA A N 1
ATOM 725 C CA . ALA A 1 90 ? 2.809 -2.754 -0.906 1.00 97.94 90 ALA A CA 1
ATOM 726 C C . ALA A 1 90 ? 1.738 -3.846 -0.754 1.00 97.94 90 ALA A C 1
ATOM 728 O O . ALA A 1 90 ? 0.566 -3.597 -1.038 1.00 97.94 90 ALA A O 1
ATOM 729 N N . LYS A 1 91 ? 2.115 -5.038 -0.268 1.00 98.31 91 LYS A N 1
ATOM 730 C CA . LYS A 1 91 ? 1.177 -6.136 0.013 1.00 98.31 91 LYS A CA 1
ATOM 731 C C . LYS A 1 91 ? 0.250 -5.819 1.175 1.00 98.31 91 LYS A C 1
ATOM 733 O O . LYS A 1 91 ? -0.936 -6.125 1.096 1.00 98.31 91 LYS A O 1
ATOM 738 N N . GLN A 1 92 ? 0.764 -5.199 2.236 1.00 98.19 92 GLN A N 1
ATOM 739 C CA . GLN A 1 92 ? -0.077 -4.773 3.350 1.00 98.19 92 GLN A CA 1
ATOM 740 C C . GLN A 1 92 ? -1.097 -3.724 2.892 1.00 98.19 92 GLN A C 1
ATOM 742 O O . GLN A 1 92 ? -2.282 -3.849 3.193 1.00 98.19 92 GLN A O 1
ATOM 747 N N . ALA A 1 93 ? -0.655 -2.735 2.111 1.00 98.00 93 ALA A N 1
ATOM 748 C CA . ALA A 1 93 ? -1.535 -1.732 1.524 1.00 98.00 93 ALA A CA 1
ATOM 749 C C . ALA A 1 93 ? -2.591 -2.362 0.599 1.00 98.00 93 ALA A C 1
ATOM 751 O O . ALA A 1 93 ? -3.754 -1.966 0.655 1.00 98.00 93 ALA A O 1
ATOM 752 N N . LEU A 1 94 ? -2.206 -3.358 -0.210 1.00 97.88 94 LEU A N 1
ATOM 753 C CA . LEU A 1 94 ? -3.127 -4.090 -1.081 1.00 97.88 94 LEU A CA 1
ATOM 754 C C . LEU A 1 94 ? -4.197 -4.831 -0.275 1.00 97.88 94 LEU A C 1
ATOM 756 O O . LEU A 1 94 ? -5.374 -4.662 -0.561 1.00 97.88 94 LEU A O 1
ATOM 760 N N . ALA A 1 95 ? -3.810 -5.576 0.762 1.00 98.12 95 ALA A N 1
ATOM 761 C CA . ALA A 1 95 ? -4.760 -6.306 1.602 1.00 98.12 95 ALA A CA 1
ATOM 762 C C . ALA A 1 95 ? -5.774 -5.364 2.273 1.00 98.12 95 ALA A C 1
ATOM 764 O O . ALA A 1 95 ? -6.966 -5.659 2.327 1.00 98.12 95 ALA A O 1
ATOM 765 N N . THR A 1 96 ? -5.326 -4.196 2.749 1.00 97.56 96 THR A N 1
ATOM 766 C CA . THR A 1 96 ? -6.238 -3.171 3.276 1.00 97.56 96 THR A CA 1
ATOM 767 C C . THR A 1 96 ? -7.156 -2.617 2.181 1.00 97.56 96 THR A C 1
ATOM 769 O O . THR A 1 96 ? -8.347 -2.457 2.420 1.00 97.56 96 THR A O 1
ATOM 772 N N . ALA A 1 97 ? -6.642 -2.352 0.976 1.00 96.62 97 ALA A N 1
ATOM 773 C CA . ALA A 1 97 ? -7.444 -1.854 -0.142 1.00 96.62 97 ALA A CA 1
ATOM 774 C C . ALA A 1 97 ? -8.496 -2.871 -0.624 1.00 96.62 97 ALA A C 1
ATOM 776 O O . ALA A 1 97 ? -9.613 -2.478 -0.952 1.00 96.62 97 ALA A O 1
ATOM 777 N N . GLU A 1 98 ? -8.158 -4.162 -0.632 1.00 96.94 98 GLU A N 1
ATOM 778 C CA . GLU A 1 98 ? -9.075 -5.261 -0.949 1.00 96.94 98 GLU A CA 1
ATOM 779 C C . GLU A 1 98 ? -10.182 -5.386 0.101 1.00 96.94 98 GLU A C 1
ATOM 781 O O . GLU A 1 98 ? -11.348 -5.493 -0.265 1.00 96.94 98 GLU A O 1
ATOM 786 N N . ASN A 1 99 ? -9.847 -5.272 1.391 1.00 96.62 99 ASN A N 1
ATOM 787 C CA . ASN A 1 99 ? -10.844 -5.256 2.469 1.00 96.62 99 ASN A CA 1
ATOM 788 C C . ASN A 1 99 ? -11.798 -4.054 2.386 1.00 96.62 99 ASN A C 1
ATOM 790 O O . ASN A 1 99 ? -12.928 -4.130 2.862 1.00 96.62 99 ASN A O 1
ATOM 794 N N . LEU A 1 100 ? -11.333 -2.941 1.816 1.00 94.88 100 LEU A N 1
ATOM 795 C CA . LEU A 1 100 ? -12.149 -1.759 1.558 1.00 94.88 100 LEU A CA 1
ATOM 796 C C . LEU A 1 100 ? -12.999 -1.867 0.285 1.00 94.88 100 LEU A C 1
ATOM 798 O O . LEU A 1 100 ? -13.866 -1.019 0.089 1.00 94.88 100 LEU A O 1
ATOM 802 N N . GLU A 1 101 ? -12.733 -2.855 -0.577 1.00 95.12 101 GLU A N 1
ATOM 803 C CA . GLU A 1 101 ? -13.341 -3.008 -1.908 1.00 95.12 101 GLU A CA 1
ATOM 804 C C . GLU A 1 101 ? -13.161 -1.759 -2.805 1.00 95.12 101 GLU A C 1
ATOM 806 O O . GLU A 1 101 ? -13.953 -1.477 -3.702 1.00 95.12 101 GLU A O 1
ATOM 811 N N . GLU A 1 102 ? -12.086 -0.994 -2.582 1.00 91.81 102 GLU A N 1
ATOM 812 C CA . GLU A 1 102 ? -11.804 0.256 -3.296 1.00 91.81 102 GLU A CA 1
ATOM 813 C C . GLU A 1 102 ? -10.898 -0.006 -4.508 1.00 91.81 102 GLU A C 1
ATOM 815 O O . GLU A 1 102 ? -9.666 0.053 -4.419 1.00 91.81 102 GLU A O 1
ATOM 820 N N . GLU A 1 103 ? -11.505 -0.253 -5.672 1.00 91.81 103 GLU A N 1
ATOM 821 C CA . GLU A 1 103 ? -10.810 -0.612 -6.923 1.00 91.81 103 GLU A CA 1
ATOM 822 C C . GLU A 1 103 ? -9.659 0.342 -7.285 1.00 91.81 103 GLU A C 1
ATOM 824 O O . GLU A 1 103 ? -8.593 -0.080 -7.741 1.00 91.81 103 GLU A O 1
ATOM 829 N N . ARG A 1 104 ? -9.832 1.643 -7.025 1.00 90.44 104 ARG A N 1
ATOM 830 C CA . ARG A 1 104 ? -8.799 2.659 -7.277 1.00 90.44 104 ARG A CA 1
ATOM 831 C C . ARG A 1 104 ? -7.561 2.456 -6.412 1.00 90.44 104 ARG A C 1
ATOM 833 O O . ARG A 1 104 ? -6.438 2.605 -6.894 1.00 90.44 104 ARG A O 1
ATOM 840 N N . LEU A 1 105 ? -7.748 2.131 -5.135 1.00 92.94 105 LEU A N 1
ATOM 841 C CA . LEU A 1 105 ? -6.637 1.864 -4.225 1.00 92.94 105 LEU A CA 1
ATOM 842 C C . LEU A 1 105 ? -5.939 0.558 -4.599 1.00 92.94 105 LEU A C 1
ATOM 844 O O . LEU A 1 105 ? -4.711 0.532 -4.677 1.00 92.94 105 LEU A O 1
ATOM 848 N N . ILE A 1 106 ? -6.718 -0.471 -4.933 1.00 95.44 106 ILE A N 1
ATOM 849 C CA . ILE A 1 106 ? -6.216 -1.761 -5.414 1.00 95.44 106 ILE A CA 1
ATOM 850 C C . ILE A 1 106 ? -5.335 -1.566 -6.656 1.00 95.44 106 ILE A C 1
ATOM 852 O O . ILE A 1 106 ? -4.196 -2.035 -6.699 1.00 95.44 106 ILE A O 1
ATOM 856 N N . ALA A 1 107 ? -5.801 -0.803 -7.647 1.00 94.00 107 ALA A N 1
ATOM 857 C CA . ALA A 1 107 ? -5.029 -0.535 -8.855 1.00 94.00 107 ALA A CA 1
ATOM 858 C C . ALA A 1 107 ? -3.712 0.198 -8.557 1.00 94.00 107 ALA A C 1
ATOM 860 O O . ALA A 1 107 ? -2.665 -0.170 -9.094 1.00 94.00 107 ALA A O 1
ATOM 861 N N . ARG A 1 108 ? -3.723 1.195 -7.659 1.00 93.50 108 ARG A N 1
ATOM 862 C CA . ARG A 1 108 ? -2.496 1.894 -7.235 1.00 93.50 108 ARG A CA 1
ATOM 863 C C . ARG A 1 108 ? -1.508 0.947 -6.558 1.00 93.50 108 ARG A C 1
ATOM 865 O O . ARG A 1 108 ? -0.313 1.030 -6.842 1.00 93.50 108 ARG A O 1
ATOM 872 N N . CYS A 1 109 ? -1.982 0.029 -5.720 1.00 96.50 109 CYS A N 1
ATOM 873 C CA . CYS A 1 109 ? -1.142 -1.020 -5.144 1.00 96.50 109 CYS A CA 1
ATOM 874 C C . CYS A 1 109 ? -0.504 -1.887 -6.239 1.00 96.50 109 CYS A C 1
ATOM 876 O O . CYS A 1 109 ? 0.713 -2.078 -6.224 1.00 96.50 109 CYS A O 1
ATOM 878 N N . TYR A 1 110 ? -1.271 -2.312 -7.248 1.00 96.81 110 TYR A N 1
ATOM 879 C CA . TYR A 1 110 ? -0.728 -3.055 -8.390 1.00 96.81 110 TYR A CA 1
ATOM 880 C C . TYR A 1 110 ? 0.301 -2.260 -9.201 1.00 96.81 110 TYR A C 1
ATOM 882 O O . TYR A 1 110 ? 1.318 -2.820 -9.609 1.00 96.81 110 TYR A O 1
ATOM 890 N N . TYR A 1 111 ? 0.111 -0.952 -9.388 1.00 96.06 111 TYR A N 1
ATOM 891 C CA . TYR A 1 111 ? 1.124 -0.111 -10.030 1.00 96.06 111 TYR A CA 1
ATOM 892 C C . TYR A 1 111 ? 2.451 -0.142 -9.260 1.00 96.06 111 TYR A C 1
ATOM 894 O O . TYR A 1 111 ? 3.514 -0.340 -9.854 1.00 96.06 111 TYR A O 1
ATOM 902 N N . TRP A 1 112 ? 2.404 0.009 -7.934 1.00 96.44 112 TRP A N 1
ATOM 903 C CA . TRP A 1 112 ? 3.609 -0.019 -7.105 1.00 96.44 112 TRP A CA 1
ATOM 904 C C . TRP A 1 112 ? 4.250 -1.409 -7.040 1.00 96.44 112 TRP A C 1
ATOM 906 O O . TRP A 1 112 ? 5.475 -1.503 -7.105 1.00 96.44 112 TRP A O 1
ATOM 916 N N . MET A 1 113 ? 3.462 -2.486 -7.045 1.00 97.81 113 MET A N 1
ATOM 917 C CA . MET A 1 113 ? 3.982 -3.846 -7.234 1.00 97.81 113 MET A CA 1
ATOM 918 C C . MET A 1 113 ? 4.709 -4.006 -8.573 1.00 97.81 113 MET A C 1
ATOM 920 O O . MET A 1 113 ? 5.817 -4.540 -8.619 1.00 97.81 113 MET A O 1
ATOM 924 N N . GLY A 1 114 ? 4.147 -3.470 -9.659 1.00 96.69 114 GLY A N 1
ATOM 925 C CA . GLY A 1 114 ? 4.809 -3.451 -10.963 1.00 96.69 114 GLY A CA 1
ATOM 926 C C . GLY A 1 114 ? 6.146 -2.711 -10.920 1.00 96.69 114 GLY A C 1
ATOM 927 O O . GLY A 1 114 ? 7.138 -3.186 -11.469 1.00 96.69 114 GLY A O 1
ATOM 928 N N . ARG A 1 115 ? 6.217 -1.582 -10.203 1.00 96.12 115 ARG A N 1
ATOM 929 C CA . ARG A 1 115 ? 7.459 -0.817 -9.989 1.00 96.12 115 ARG A CA 1
ATOM 930 C C . ARG A 1 115 ? 8.507 -1.592 -9.192 1.00 96.12 115 ARG A C 1
ATOM 932 O O . ARG A 1 115 ? 9.694 -1.470 -9.503 1.00 96.12 115 ARG A O 1
ATOM 939 N N . ILE A 1 116 ? 8.097 -2.373 -8.196 1.00 97.56 116 ILE A N 1
ATOM 940 C CA . ILE A 1 116 ? 8.995 -3.240 -7.422 1.00 97.56 116 ILE A CA 1
ATOM 941 C C . ILE A 1 116 ? 9.597 -4.313 -8.327 1.00 97.56 116 ILE A C 1
ATOM 943 O O . ILE A 1 116 ? 10.820 -4.410 -8.434 1.00 97.56 116 ILE A O 1
ATOM 947 N N . GLU A 1 117 ? 8.758 -5.046 -9.055 1.00 97.19 117 GLU A N 1
ATOM 948 C CA . GLU A 1 117 ? 9.207 -6.110 -9.957 1.00 97.19 117 GLU A CA 1
ATOM 949 C C . GLU A 1 117 ? 10.057 -5.573 -11.112 1.00 97.19 117 GLU A C 1
ATOM 951 O O . GLU A 1 117 ? 11.082 -6.159 -11.465 1.00 97.19 117 GLU A O 1
ATOM 956 N N . PHE A 1 118 ? 9.707 -4.401 -11.644 1.00 95.00 118 PHE A N 1
ATOM 957 C CA . PHE A 1 118 ? 10.519 -3.705 -12.637 1.00 95.00 118 PHE A CA 1
ATOM 958 C C . PHE A 1 118 ? 11.918 -3.388 -12.092 1.00 95.00 118 PHE A C 1
ATOM 960 O O . PHE A 1 118 ? 12.917 -3.585 -12.781 1.00 95.00 118 PHE A O 1
ATOM 967 N N . THR A 1 119 ? 12.001 -2.942 -10.836 1.00 94.31 119 THR A N 1
ATOM 968 C CA . THR A 1 119 ? 13.275 -2.639 -10.162 1.00 94.31 119 THR A CA 1
ATOM 969 C C . THR A 1 119 ? 14.110 -3.899 -9.925 1.00 94.31 119 THR A C 1
ATOM 971 O O . THR A 1 119 ? 15.333 -3.852 -10.051 1.00 94.31 119 THR A O 1
ATOM 974 N N . ARG A 1 120 ? 13.458 -5.035 -9.650 1.00 94.88 120 ARG A N 1
ATOM 975 C CA . ARG A 1 120 ? 14.091 -6.362 -9.539 1.00 94.88 120 ARG A CA 1
ATOM 976 C C . ARG A 1 120 ? 14.555 -6.933 -10.884 1.00 94.88 120 ARG A C 1
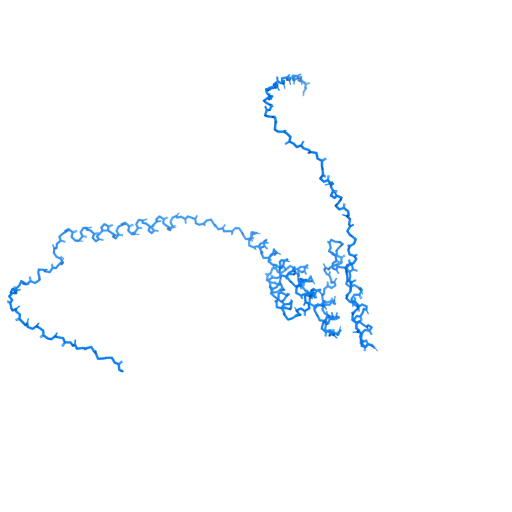ATOM 978 O O . ARG A 1 120 ? 15.325 -7.887 -10.903 1.00 94.88 120 ARG A O 1
ATOM 985 N N . GLY A 1 121 ? 14.111 -6.357 -12.003 1.00 92.88 121 GLY A N 1
ATOM 986 C CA . GLY A 1 121 ? 14.387 -6.855 -13.353 1.00 92.88 121 GLY A CA 1
ATOM 987 C C . GLY A 1 121 ? 13.415 -7.940 -13.831 1.00 92.88 121 GLY A C 1
ATOM 988 O O . GLY A 1 121 ? 13.605 -8.506 -14.907 1.00 92.88 121 GLY A O 1
ATOM 989 N N . ASN A 1 122 ? 12.346 -8.204 -13.078 1.00 94.88 122 ASN A N 1
ATOM 990 C CA . ASN A 1 122 ? 11.330 -9.206 -13.391 1.00 94.88 122 ASN A CA 1
ATOM 991 C C . ASN A 1 122 ? 10.278 -8.622 -14.349 1.00 94.88 122 ASN A C 1
ATOM 993 O O . ASN A 1 122 ? 9.132 -8.366 -13.977 1.00 94.88 122 ASN A O 1
ATOM 997 N N . MET A 1 123 ? 10.676 -8.388 -15.604 1.00 94.31 123 MET A N 1
ATOM 998 C CA . MET A 1 123 ? 9.874 -7.633 -16.581 1.00 94.31 123 MET A CA 1
ATOM 999 C C . MET A 1 123 ? 8.499 -8.253 -16.872 1.00 94.31 123 MET A C 1
ATOM 1001 O O . MET A 1 123 ? 7.521 -7.517 -16.998 1.00 94.31 123 MET A O 1
ATOM 1005 N N . ALA A 1 124 ? 8.400 -9.586 -16.930 1.00 92.94 124 ALA A N 1
ATOM 1006 C CA . ALA A 1 124 ? 7.136 -10.286 -17.180 1.00 92.94 124 ALA A CA 1
ATOM 1007 C C . ALA A 1 124 ? 6.133 -10.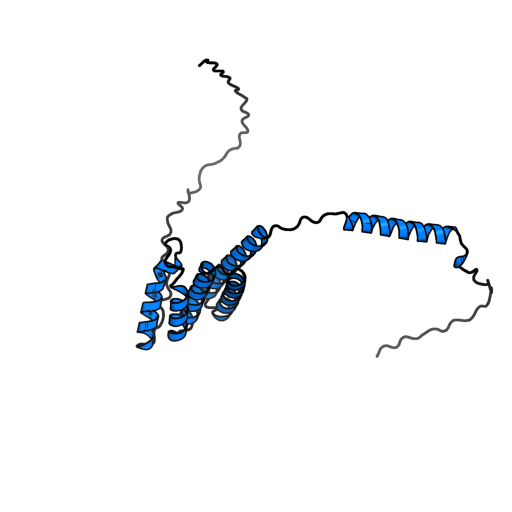088 -16.028 1.00 92.94 124 ALA A C 1
ATOM 1009 O O . ALA A 1 124 ? 4.980 -9.711 -16.248 1.00 92.94 124 ALA A O 1
ATOM 1010 N N . THR A 1 125 ? 6.588 -10.270 -14.784 1.00 95.38 125 THR A N 1
ATOM 1011 C CA . THR A 1 125 ? 5.772 -10.048 -13.582 1.00 95.38 125 THR A CA 1
ATOM 1012 C C . THR A 1 125 ? 5.372 -8.579 -13.461 1.00 95.38 125 THR A C 1
ATOM 1014 O O . THR A 1 125 ? 4.205 -8.268 -13.223 1.00 95.38 125 THR A O 1
ATOM 1017 N N . ALA A 1 126 ? 6.311 -7.665 -13.718 1.00 96.06 126 ALA A N 1
ATOM 1018 C CA . ALA A 1 126 ? 6.043 -6.233 -13.735 1.00 96.06 126 ALA A CA 1
ATOM 1019 C C . ALA A 1 126 ? 4.964 -5.863 -14.764 1.00 96.06 126 ALA A C 1
ATOM 1021 O O . ALA A 1 126 ? 4.029 -5.136 -14.438 1.00 96.06 126 ALA A O 1
ATOM 1022 N N . TYR A 1 127 ? 5.053 -6.394 -15.991 1.00 94.69 127 TYR A N 1
ATOM 1023 C CA . TYR A 1 127 ? 4.053 -6.167 -17.039 1.00 94.69 127 TYR A CA 1
ATOM 1024 C C . TYR A 1 127 ? 2.653 -6.620 -16.610 1.00 94.69 127 TYR A C 1
ATOM 1026 O O . TYR A 1 127 ? 1.689 -5.882 -16.811 1.00 94.69 127 TYR A O 1
ATOM 1034 N N . SER A 1 128 ? 2.550 -7.795 -15.981 1.00 95.56 128 SER A N 1
ATOM 1035 C CA . SER A 1 128 ? 1.285 -8.315 -15.449 1.00 95.56 128 SER A CA 1
ATOM 1036 C C . SER A 1 128 ? 0.674 -7.364 -14.415 1.00 95.56 128 SER A C 1
ATOM 1038 O O . SER A 1 128 ? -0.485 -6.964 -14.543 1.00 95.56 128 SER A O 1
ATOM 1040 N N . HIS A 1 129 ? 1.473 -6.905 -13.448 1.00 96.69 129 HIS A N 1
ATOM 1041 C CA . HIS A 1 129 ? 1.018 -5.951 -12.436 1.00 96.69 129 HIS A CA 1
ATOM 1042 C C . HIS A 1 129 ? 0.601 -4.601 -13.030 1.00 96.69 129 HIS A C 1
ATOM 1044 O O . HIS A 1 129 ? -0.442 -4.064 -12.661 1.00 96.69 129 HIS A O 1
ATOM 1050 N N . PHE A 1 130 ? 1.343 -4.071 -14.005 1.00 94.75 130 PHE A N 1
ATOM 1051 C CA . PHE A 1 130 ? 0.927 -2.858 -14.713 1.00 94.75 130 PHE A CA 1
ATOM 1052 C C . PHE A 1 130 ? -0.351 -3.061 -15.542 1.00 94.75 130 PHE A C 1
ATOM 1054 O O . PHE A 1 130 ? -1.132 -2.127 -15.704 1.00 94.75 130 PHE A O 1
ATOM 1061 N N . GLY A 1 131 ? -0.593 -4.271 -16.050 1.00 92.88 131 GLY A N 1
ATOM 1062 C CA . GLY A 1 131 ? -1.863 -4.643 -16.672 1.00 92.88 131 GLY A CA 1
ATOM 1063 C C . GLY A 1 131 ? -3.028 -4.591 -15.681 1.00 92.88 131 GLY A C 1
ATOM 1064 O O . GLY A 1 131 ? -4.042 -3.962 -15.973 1.00 92.88 131 GLY A O 1
ATOM 1065 N N . ALA A 1 132 ? -2.852 -5.172 -14.491 1.00 93.44 132 ALA A N 1
ATOM 1066 C CA . ALA A 1 132 ? -3.851 -5.147 -13.419 1.00 93.44 132 ALA A CA 1
ATOM 1067 C C . ALA A 1 132 ? -4.138 -3.728 -12.892 1.00 93.44 132 ALA A C 1
ATOM 1069 O O . ALA A 1 132 ? -5.246 -3.442 -12.451 1.00 93.44 132 ALA A O 1
ATOM 1070 N N . ALA A 1 133 ? -3.161 -2.824 -12.978 1.00 92.19 133 ALA A N 1
ATOM 1071 C CA . ALA A 1 133 ? -3.297 -1.428 -12.576 1.00 92.19 133 ALA A CA 1
ATOM 1072 C C . ALA A 1 133 ? -4.044 -0.548 -13.605 1.00 92.19 133 ALA A C 1
ATOM 1074 O O . ALA A 1 133 ? -4.549 0.518 -13.265 1.00 92.19 133 ALA A O 1
ATOM 1075 N N . GLN A 1 134 ? -4.124 -0.968 -14.871 1.00 84.00 134 GLN A N 1
ATOM 1076 C CA . GLN A 1 134 ? -4.656 -0.151 -15.966 1.00 84.00 134 GLN A CA 1
ATOM 1077 C C . GLN A 1 134 ? -6.119 0.319 -15.830 1.00 84.00 134 GLN A C 1
ATOM 1079 O O . GLN A 1 134 ? -6.370 1.475 -16.168 1.00 84.00 134 GLN A O 1
ATOM 1084 N N . PRO A 1 135 ? -7.093 -0.495 -15.379 1.00 75.88 135 PRO A N 1
ATOM 1085 C CA . PRO A 1 135 ? -8.501 -0.108 -15.462 1.00 75.88 135 PRO A CA 1
ATOM 1086 C C . PRO A 1 135 ? -8.886 1.090 -14.580 1.00 75.88 135 PRO A C 1
ATOM 1088 O O . PRO A 1 135 ? -9.879 1.741 -14.886 1.00 75.88 135 PRO A O 1
ATOM 1091 N N . CYS A 1 136 ? -8.111 1.425 -13.538 1.00 70.81 136 CYS A N 1
ATOM 1092 C CA . CYS A 1 136 ? -8.523 2.435 -12.549 1.00 70.81 136 CYS A CA 1
ATOM 1093 C C . CYS A 1 136 ? -7.530 3.596 -12.337 1.00 70.81 136 CYS A C 1
ATOM 1095 O O . CYS A 1 136 ? -7.806 4.470 -11.520 1.00 70.81 136 CYS A O 1
ATOM 1097 N N . ILE A 1 137 ? -6.389 3.635 -13.042 1.00 65.69 137 ILE A N 1
ATOM 1098 C CA . ILE A 1 137 ? -5.400 4.739 -12.944 1.00 65.69 137 ILE A CA 1
ATOM 1099 C C . ILE A 1 137 ? -5.451 5.664 -14.180 1.00 65.69 137 ILE A C 1
ATOM 1101 O O . ILE A 1 137 ? -4.641 6.570 -14.328 1.00 65.69 137 ILE A O 1
ATOM 1105 N N . LEU A 1 138 ? -6.410 5.473 -15.088 1.00 62.62 138 LEU A N 1
ATOM 1106 C CA . LEU A 1 138 ? -6.588 6.365 -16.244 1.00 62.62 138 LEU A CA 1
ATOM 1107 C C . LEU A 1 138 ? -7.342 7.666 -15.906 1.00 62.62 138 LEU A C 1
ATOM 1109 O O . LEU A 1 138 ? -7.516 8.504 -16.786 1.00 62.62 138 LEU A O 1
ATOM 1113 N N . ASP A 1 139 ? -7.750 7.856 -14.648 1.00 63.03 139 ASP A N 1
ATOM 1114 C CA . ASP A 1 139 ? -8.249 9.141 -14.156 1.00 63.03 139 ASP A CA 1
ATOM 1115 C C . ASP A 1 139 ? -7.060 10.108 -13.944 1.00 63.03 139 ASP A C 1
ATOM 1117 O O . ASP A 1 139 ? -6.106 9.789 -13.227 1.00 63.03 139 ASP A O 1
ATOM 1121 N N . ASP A 1 140 ? -7.124 11.304 -14.546 1.00 61.94 140 ASP A N 1
ATOM 1122 C CA . ASP A 1 140 ? -6.057 12.333 -14.587 1.00 61.94 140 ASP A CA 1
ATOM 1123 C C . ASP A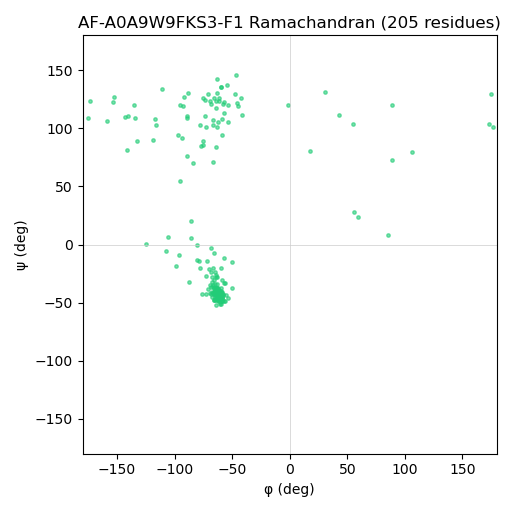 1 140 ? -5.543 12.807 -13.206 1.00 61.94 140 ASP A C 1
ATOM 1125 O O . ASP A 1 140 ? -4.515 13.490 -13.108 1.00 61.94 140 ASP A O 1
ATOM 1129 N N . ASP A 1 141 ? -6.234 12.442 -12.127 1.00 69.88 141 ASP A N 1
ATOM 1130 C CA . ASP A 1 141 ? -5.927 12.851 -10.757 1.00 69.88 141 ASP A CA 1
ATOM 1131 C C . ASP A 1 141 ? -4.637 12.216 -10.206 1.00 69.88 141 ASP A C 1
ATOM 1133 O O . ASP A 1 141 ? -4.021 12.758 -9.280 1.00 69.88 141 ASP A O 1
ATOM 1137 N N . TYR A 1 142 ? -4.182 11.094 -10.777 1.00 72.88 142 TYR A N 1
ATOM 1138 C CA . TYR A 1 142 ? -3.041 10.338 -10.256 1.00 72.88 142 TYR A CA 1
ATOM 1139 C C . TYR A 1 142 ? -1.815 10.413 -11.164 1.00 72.88 142 TYR A C 1
ATOM 1141 O O . TYR A 1 142 ? -1.858 10.237 -12.382 1.00 72.88 142 TYR A O 1
ATOM 1149 N N . ARG A 1 143 ? -0.650 10.658 -10.555 1.00 77.75 143 ARG A N 1
ATOM 1150 C CA . ARG A 1 143 ? 0.617 10.752 -11.294 1.00 77.75 143 ARG A CA 1
ATOM 1151 C C . ARG A 1 143 ? 1.026 9.401 -11.875 1.00 77.75 143 ARG A C 1
ATOM 1153 O O . ARG A 1 143 ? 1.626 9.370 -12.942 1.00 77.75 143 ARG A O 1
ATOM 1160 N N . GLU A 1 144 ? 0.676 8.323 -11.186 1.00 84.62 144 GLU A N 1
ATOM 1161 C CA . GLU A 1 144 ? 0.946 6.936 -11.552 1.00 84.62 144 GLU A CA 1
ATOM 1162 C C . GLU A 1 144 ? 0.393 6.578 -12.944 1.00 84.62 144 GLU A C 1
ATOM 1164 O O . GLU A 1 144 ? 1.035 5.826 -13.674 1.00 84.62 144 GLU A O 1
ATOM 1169 N N . GLY A 1 145 ? -0.736 7.172 -13.351 1.00 83.00 145 GLY A N 1
ATOM 1170 C CA . GLY A 1 145 ? -1.373 6.906 -14.646 1.00 83.00 145 GLY A CA 1
ATOM 1171 C C . GLY A 1 145 ? -0.554 7.410 -15.827 1.00 83.00 145 GLY A C 1
ATOM 1172 O O . GLY A 1 145 ? -0.435 6.728 -16.841 1.00 83.00 145 GLY A O 1
ATOM 1173 N N . ARG A 1 146 ? 0.105 8.565 -15.661 1.00 83.06 146 ARG A N 1
ATOM 1174 C CA . ARG A 1 146 ? 0.944 9.180 -16.705 1.00 83.06 146 ARG A CA 1
ATOM 1175 C C . ARG A 1 146 ? 2.160 8.337 -17.065 1.00 83.06 146 ARG A C 1
ATOM 1177 O O . ARG A 1 146 ? 2.579 8.328 -18.219 1.00 83.06 146 ARG A O 1
ATOM 1184 N N . ASP A 1 147 ? 2.716 7.638 -16.082 1.00 88.38 147 ASP A N 1
ATOM 1185 C CA . ASP A 1 147 ? 3.942 6.862 -16.259 1.00 88.38 147 ASP A CA 1
ATOM 1186 C C . ASP A 1 147 ? 3.641 5.374 -16.545 1.00 88.38 147 ASP A C 1
ATOM 1188 O O . ASP A 1 147 ? 4.545 4.617 -16.904 1.00 88.38 147 ASP A O 1
ATOM 1192 N N . LEU A 1 148 ? 2.383 4.931 -16.418 1.00 90.69 148 LEU A N 1
ATOM 1193 C CA . LEU A 1 148 ? 1.989 3.528 -16.575 1.00 90.69 148 LEU A CA 1
ATOM 1194 C C . LEU A 1 148 ? 2.320 2.983 -17.972 1.00 90.69 148 LEU A C 1
ATOM 1196 O O . LEU A 1 148 ? 2.977 1.946 -18.096 1.00 90.69 148 LEU A O 1
ATOM 1200 N N . ASP A 1 149 ? 1.911 3.693 -19.025 1.00 89.31 149 ASP A N 1
ATOM 1201 C CA . ASP A 1 149 ? 2.151 3.273 -20.411 1.00 89.31 149 ASP A CA 1
ATOM 1202 C C . ASP A 1 149 ? 3.643 3.215 -20.746 1.00 89.31 149 ASP A C 1
ATOM 1204 O O . ASP A 1 149 ? 4.095 2.328 -21.482 1.00 89.31 149 ASP A O 1
ATOM 1208 N N . PHE A 1 150 ? 4.430 4.117 -20.154 1.00 89.88 150 PHE A N 1
ATOM 1209 C CA . PHE A 1 150 ? 5.883 4.102 -20.263 1.00 89.88 150 PHE A CA 1
ATOM 1210 C C . PHE A 1 150 ? 6.459 2.798 -19.698 1.00 89.88 150 PHE A C 1
ATOM 1212 O O . PHE A 1 150 ? 7.191 2.098 -20.402 1.00 89.88 150 PHE A O 1
ATOM 1219 N N . TYR A 1 151 ? 6.082 2.412 -18.476 1.00 91.75 151 TYR A N 1
ATOM 1220 C CA . TYR A 1 151 ? 6.570 1.169 -17.874 1.00 91.75 151 TYR A CA 1
ATOM 1221 C C . TYR A 1 151 ? 6.093 -0.081 -18.618 1.00 91.75 151 TYR A C 1
ATOM 1223 O O . TYR A 1 151 ? 6.896 -0.980 -18.862 1.00 91.75 151 TYR A O 1
ATOM 1231 N N . LYS A 1 152 ? 4.833 -0.132 -19.068 1.00 91.44 152 LYS A N 1
ATOM 1232 C CA . LYS A 1 152 ? 4.330 -1.251 -19.888 1.00 91.44 152 LYS A CA 1
ATOM 1233 C C . LYS A 1 152 ? 5.120 -1.411 -21.186 1.00 91.44 152 LYS A C 1
ATOM 1235 O O . LYS A 1 152 ? 5.467 -2.529 -21.581 1.00 91.44 152 LYS A O 1
ATOM 1240 N N . THR A 1 153 ? 5.440 -0.293 -21.835 1.00 91.44 153 THR A N 1
ATOM 1241 C CA . THR A 1 153 ? 6.251 -0.284 -23.056 1.00 91.44 153 THR A CA 1
ATOM 1242 C C . THR A 1 153 ? 7.662 -0.797 -22.773 1.00 91.44 153 THR A C 1
ATOM 1244 O O . THR A 1 153 ? 8.160 -1.642 -23.514 1.00 91.44 153 THR A O 1
ATOM 1247 N N . LEU A 1 154 ? 8.286 -0.373 -21.670 1.00 90.69 154 LEU A N 1
ATOM 1248 C CA . LEU A 1 154 ? 9.611 -0.861 -21.283 1.00 90.69 154 LEU A CA 1
ATOM 1249 C C . LEU A 1 154 ? 9.620 -2.351 -20.942 1.00 90.69 154 LEU A C 1
ATOM 1251 O O . LEU A 1 154 ? 10.503 -3.062 -21.416 1.00 90.69 154 LEU A O 1
ATOM 1255 N N . CYS A 1 155 ? 8.640 -2.850 -20.186 1.00 90.62 155 CYS A N 1
ATOM 1256 C CA . CYS A 1 155 ? 8.570 -4.272 -19.848 1.00 90.62 155 CYS A CA 1
ATOM 1257 C C . CYS A 1 155 ? 8.428 -5.150 -21.102 1.00 90.62 155 CYS A C 1
ATOM 1259 O O . CYS A 1 155 ? 9.126 -6.153 -21.222 1.00 90.62 155 CYS A O 1
ATOM 1261 N N . SER A 1 156 ? 7.601 -4.741 -22.074 1.00 86.62 156 SER A N 1
ATOM 1262 C CA . SER A 1 156 ? 7.420 -5.498 -23.327 1.00 86.62 156 SER A CA 1
ATOM 1263 C C . SER A 1 156 ? 8.658 -5.489 -24.241 1.00 86.62 156 SER A C 1
ATOM 1265 O O . SER A 1 156 ? 8.846 -6.394 -25.055 1.00 86.62 156 SER A O 1
ATOM 1267 N N . GLN A 1 157 ? 9.536 -4.489 -24.104 1.00 81.69 157 GLN A N 1
ATOM 1268 C CA . GLN A 1 157 ? 10.821 -4.424 -24.809 1.00 81.69 157 GLN A CA 1
ATOM 1269 C C . GLN A 1 157 ? 11.952 -5.138 -24.056 1.00 81.69 157 GLN A C 1
ATOM 1271 O O . GLN A 1 157 ? 12.852 -5.693 -24.691 1.00 81.69 157 GLN A O 1
ATOM 1276 N N . GLY A 1 158 ? 11.911 -5.135 -22.720 1.00 63.75 158 GLY A N 1
ATOM 1277 C CA . GLY A 1 158 ? 12.920 -5.723 -21.837 1.00 63.75 158 GLY A CA 1
ATOM 1278 C C . GLY A 1 158 ? 13.051 -7.240 -21.971 1.00 63.75 158 GLY A C 1
ATOM 1279 O O . GLY A 1 158 ? 14.148 -7.768 -21.816 1.00 63.75 158 GLY A O 1
ATOM 1280 N N . GLU A 1 159 ? 11.992 -7.936 -22.391 1.00 58.62 159 GLU A N 1
ATOM 1281 C CA . GLU A 1 159 ? 12.074 -9.356 -22.773 1.00 58.62 159 GLU A CA 1
ATOM 1282 C C . GLU A 1 159 ? 13.056 -9.610 -23.933 1.00 58.62 159 GLU A C 1
ATOM 1284 O O . GLU A 1 159 ? 13.534 -10.728 -24.112 1.00 58.62 159 GLU A O 1
ATOM 1289 N N . ARG A 1 160 ? 13.395 -8.578 -24.721 1.00 57.16 160 ARG A N 1
ATOM 1290 C CA . ARG A 1 160 ? 14.288 -8.700 -25.884 1.00 57.16 160 ARG A CA 1
ATOM 1291 C C . ARG A 1 160 ? 15.729 -8.276 -25.611 1.00 57.16 160 ARG A C 1
ATOM 1293 O O . ARG A 1 160 ? 16.599 -8.637 -26.404 1.00 57.16 160 ARG A O 1
ATOM 1300 N N . LYS A 1 161 ? 16.011 -7.505 -24.551 1.00 51.50 161 LYS A N 1
ATOM 1301 C CA . LYS A 1 161 ? 17.366 -7.029 -24.203 1.00 51.50 161 LYS A CA 1
ATOM 1302 C C . LYS A 1 161 ? 17.484 -6.786 -22.696 1.00 51.50 161 LYS A C 1
ATOM 1304 O O . LYS A 1 161 ? 16.708 -6.018 -22.141 1.00 51.50 161 LYS A O 1
ATOM 1309 N N . VAL A 1 162 ? 18.502 -7.383 -22.068 1.00 49.28 162 VAL A N 1
ATOM 1310 C CA . VAL A 1 162 ? 18.878 -7.171 -20.658 1.00 49.28 162 VAL A CA 1
ATOM 1311 C C . VAL A 1 162 ? 19.065 -5.670 -20.402 1.00 49.28 162 VAL A C 1
ATOM 1313 O O . VAL A 1 162 ? 20.036 -5.069 -20.860 1.00 49.28 162 VAL A O 1
ATOM 1316 N N . PHE A 1 163 ? 18.100 -5.053 -19.724 1.00 49.78 163 PHE A N 1
ATOM 1317 C CA . PHE A 1 163 ? 18.059 -3.617 -19.461 1.00 49.78 163 PHE A CA 1
ATOM 1318 C C . PHE A 1 163 ? 18.724 -3.306 -18.115 1.00 49.78 163 PHE A C 1
ATOM 1320 O O . PHE A 1 163 ? 18.353 -3.880 -17.094 1.00 49.78 163 PHE A O 1
ATOM 1327 N N . GLN A 1 164 ? 19.686 -2.378 -18.102 1.00 51.06 164 GLN A N 1
ATOM 1328 C CA . GLN A 1 164 ? 20.150 -1.719 -16.879 1.00 51.06 164 GLN A CA 1
ATOM 1329 C C . GLN A 1 164 ? 19.389 -0.393 -16.736 1.00 51.06 164 GLN A C 1
ATOM 1331 O O . GLN A 1 164 ? 19.479 0.441 -17.641 1.00 51.06 164 GLN A O 1
ATOM 1336 N N . PRO A 1 165 ? 18.626 -0.170 -15.652 1.00 49.47 165 PRO A N 1
ATOM 1337 C CA . PRO A 1 165 ? 17.827 1.039 -15.527 1.00 49.47 165 PRO A CA 1
ATOM 1338 C C . PRO A 1 165 ? 18.714 2.273 -15.298 1.00 49.47 165 PRO A C 1
ATOM 1340 O O . PRO A 1 165 ? 19.527 2.273 -14.368 1.00 49.47 165 PRO A O 1
ATOM 1343 N N . PRO A 1 166 ? 18.538 3.362 -16.074 1.00 46.91 166 PRO A N 1
ATOM 1344 C CA . PRO A 1 166 ? 19.099 4.657 -15.734 1.00 46.91 166 PRO A CA 1
ATOM 1345 C C . PRO A 1 166 ? 18.247 5.246 -14.604 1.00 46.91 166 PRO A C 1
ATOM 1347 O O . PRO A 1 166 ? 17.270 5.955 -14.830 1.00 46.91 166 PRO A O 1
ATOM 1350 N N . MET A 1 167 ? 18.574 4.892 -13.363 1.00 53.12 167 MET A N 1
ATOM 1351 C CA . MET A 1 167 ? 17.975 5.503 -12.177 1.00 53.12 167 MET A CA 1
ATOM 1352 C C . MET A 1 167 ? 18.611 6.874 -11.950 1.00 53.12 167 MET A C 1
ATOM 1354 O O . MET A 1 167 ? 19.544 7.008 -11.165 1.00 53.12 167 MET A O 1
ATOM 1358 N N . ASP A 1 168 ? 18.091 7.892 -12.634 1.00 45.81 168 ASP A N 1
ATOM 1359 C CA . ASP A 1 168 ? 18.303 9.275 -12.219 1.00 45.81 168 ASP A CA 1
ATOM 1360 C C . ASP A 1 168 ? 17.033 10.112 -12.437 1.00 45.81 168 ASP A C 1
ATOM 1362 O O . ASP A 1 168 ? 16.852 10.820 -13.426 1.00 45.81 168 ASP A O 1
ATOM 1366 N N . HIS A 1 169 ? 16.101 10.014 -11.484 1.00 53.25 169 HIS A N 1
ATOM 1367 C CA . HIS A 1 169 ? 14.927 10.893 -11.398 1.00 53.25 169 HIS A CA 1
ATOM 1368 C C . HIS A 1 169 ? 15.229 12.193 -10.626 1.00 53.25 169 HIS A C 1
ATOM 1370 O O . HIS A 1 169 ? 14.312 12.864 -10.150 1.00 53.25 169 HIS A O 1
ATOM 1376 N N . SER A 1 170 ? 16.503 12.581 -10.497 1.00 48.22 170 SER A N 1
ATOM 1377 C CA . SER A 1 170 ? 16.930 13.778 -9.759 1.00 48.22 170 SER A CA 1
ATOM 1378 C C . SER A 1 170 ? 16.526 15.115 -10.403 1.00 48.22 170 SER A C 1
ATOM 1380 O O . SER A 1 170 ? 16.688 16.159 -9.779 1.00 48.22 170 SER A O 1
ATOM 1382 N N . ASN A 1 171 ? 15.885 15.125 -11.576 1.00 41.78 171 ASN A N 1
ATOM 1383 C CA . ASN A 1 171 ? 15.347 16.345 -12.187 1.00 41.78 171 ASN A CA 1
ATOM 1384 C C . ASN A 1 171 ? 13.857 16.574 -11.885 1.00 41.78 171 ASN A C 1
ATOM 1386 O O . ASN A 1 171 ? 13.047 16.832 -12.775 1.00 41.78 171 ASN A O 1
ATOM 1390 N N . ILE A 1 172 ? 13.497 16.583 -10.600 1.00 50.88 172 ILE A N 1
ATOM 1391 C CA . ILE A 1 172 ? 12.401 17.451 -10.162 1.00 50.88 172 ILE A CA 1
ATOM 1392 C C . ILE A 1 172 ? 13.004 18.848 -10.076 1.00 50.88 172 ILE A C 1
ATOM 1394 O O . ILE A 1 172 ? 13.743 19.169 -9.146 1.00 50.88 172 ILE A O 1
ATOM 1398 N N . ARG A 1 173 ? 12.709 19.671 -11.088 1.00 40.09 173 ARG A N 1
ATOM 1399 C CA . ARG A 1 173 ? 12.938 21.116 -11.062 1.00 40.09 173 ARG A CA 1
ATOM 1400 C C . ARG A 1 173 ? 12.537 21.653 -9.691 1.00 40.09 173 AR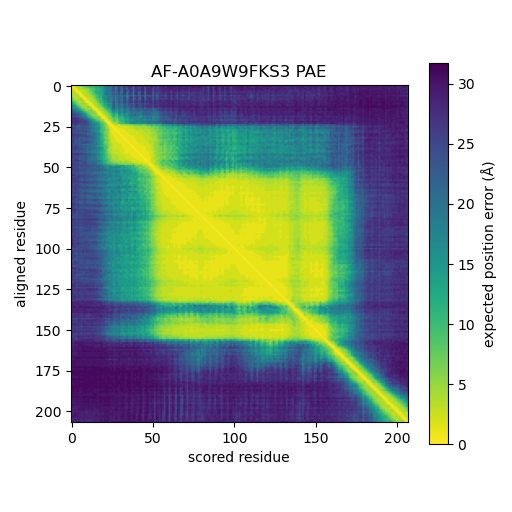G A C 1
ATOM 1402 O O . ARG A 1 173 ? 11.357 21.706 -9.355 1.00 40.09 173 ARG A O 1
ATOM 1409 N N . ALA A 1 174 ? 13.534 22.095 -8.936 1.00 39.69 174 ALA A N 1
ATOM 1410 C CA . ALA A 1 174 ? 13.351 23.030 -7.851 1.00 39.69 174 ALA A CA 1
ATOM 1411 C C . ALA A 1 174 ? 12.717 24.302 -8.434 1.00 39.69 174 ALA A C 1
ATOM 1413 O O . ALA A 1 174 ? 13.409 25.193 -8.926 1.00 39.69 174 ALA A O 1
ATOM 1414 N N . THR A 1 175 ? 11.390 24.400 -8.392 1.00 43.34 175 THR A N 1
ATOM 1415 C CA . THR A 1 175 ? 10.690 25.685 -8.413 1.00 43.34 175 THR A CA 1
ATOM 1416 C C . THR A 1 175 ? 11.068 26.428 -7.139 1.00 43.34 175 THR A C 1
ATOM 1418 O O . THR A 1 175 ? 10.425 26.320 -6.103 1.00 43.34 175 THR A O 1
ATOM 1421 N N . THR A 1 176 ? 12.215 27.099 -7.219 1.00 47.81 176 THR A N 1
ATOM 1422 C CA . THR A 1 176 ? 12.586 28.343 -6.544 1.00 47.81 176 THR A CA 1
ATOM 1423 C C . THR A 1 176 ? 11.721 28.733 -5.342 1.00 47.81 176 THR A C 1
ATOM 1425 O O . THR A 1 176 ? 10.919 29.663 -5.419 1.00 47.81 176 THR A O 1
ATOM 1428 N N . LEU A 1 177 ? 11.988 28.129 -4.183 1.00 45.56 177 LEU A N 1
ATOM 1429 C CA . LEU A 1 177 ? 11.835 28.848 -2.924 1.00 45.56 177 LEU A CA 1
ATOM 1430 C C . LEU A 1 177 ? 13.040 29.798 -2.816 1.00 45.56 177 LEU A C 1
ATOM 1432 O O . LEU A 1 177 ? 14.113 29.431 -2.332 1.00 45.56 177 LEU A O 1
ATOM 1436 N N . ARG A 1 178 ? 12.898 31.016 -3.354 1.00 39.91 178 ARG A N 1
ATOM 1437 C CA . ARG A 1 178 ? 13.844 32.111 -3.100 1.00 39.91 178 ARG A CA 1
ATOM 1438 C C . ARG A 1 178 ? 13.872 32.356 -1.590 1.00 39.91 178 ARG A C 1
ATOM 1440 O O . ARG A 1 178 ? 12.927 32.901 -1.030 1.00 39.91 178 ARG A O 1
ATOM 1447 N N . LYS A 1 179 ? 14.967 31.965 -0.940 1.00 44.38 179 LYS A N 1
ATOM 1448 C CA . LYS A 1 179 ? 15.319 32.442 0.400 1.00 44.38 179 LYS A CA 1
ATOM 1449 C C . LYS A 1 179 ? 15.572 33.956 0.311 1.00 44.38 179 LYS A C 1
ATOM 1451 O O . LYS A 1 179 ? 16.446 34.344 -0.465 1.00 44.38 179 LYS A O 1
ATOM 1456 N N . PRO A 1 180 ? 14.888 34.818 1.080 1.00 44.53 180 PRO A N 1
ATOM 1457 C CA . PRO A 1 180 ? 15.405 36.151 1.332 1.00 44.53 180 PRO A CA 1
ATOM 1458 C C . PRO A 1 180 ? 16.645 36.027 2.226 1.00 44.53 180 PRO A C 1
ATOM 1460 O O . PRO A 1 180 ? 16.629 35.412 3.294 1.00 44.53 180 PRO A O 1
ATOM 1463 N N . THR A 1 181 ? 17.752 36.568 1.734 1.00 51.69 181 THR A N 1
ATOM 1464 C CA . THR A 1 181 ? 19.019 36.713 2.445 1.00 51.69 181 THR A CA 1
ATOM 1465 C C . THR A 1 181 ? 18.843 37.556 3.705 1.00 51.69 181 THR A C 1
ATOM 1467 O O . THR A 1 181 ? 18.212 38.610 3.689 1.00 51.69 181 THR A O 1
ATOM 1470 N N . LYS A 1 182 ? 19.438 37.079 4.800 1.00 52.12 182 LYS A N 1
ATOM 1471 C CA . LYS A 1 182 ? 19.570 37.779 6.079 1.00 52.12 182 LYS A CA 1
ATOM 1472 C C . LYS A 1 182 ? 20.305 39.109 5.875 1.00 52.12 182 LYS A C 1
ATOM 1474 O O . LYS A 1 182 ? 21.455 39.075 5.455 1.00 52.12 182 LYS A O 1
ATOM 1479 N N . SER A 1 183 ? 19.679 40.234 6.215 1.00 47.72 183 SER A N 1
ATOM 1480 C CA . SER A 1 183 ? 20.311 41.375 6.901 1.00 47.72 183 SER A CA 1
ATOM 1481 C C . SER A 1 183 ? 19.298 42.512 7.041 1.00 47.72 183 SER A C 1
ATOM 1483 O O . SER A 1 183 ? 19.036 43.229 6.083 1.00 47.72 183 SER A O 1
ATOM 1485 N N . ALA A 1 184 ? 18.713 42.656 8.227 1.00 44.12 184 ALA A N 1
ATOM 1486 C CA . ALA A 1 184 ? 18.428 43.953 8.837 1.00 44.12 184 ALA A CA 1
ATOM 1487 C C . ALA A 1 184 ? 17.896 43.714 10.253 1.00 44.12 184 ALA A C 1
ATOM 1489 O O . ALA A 1 184 ? 16.945 42.968 10.476 1.00 44.12 184 ALA A O 1
ATOM 1490 N N . MET A 1 185 ? 18.591 44.334 11.196 1.00 52.12 185 MET A N 1
ATOM 1491 C CA . MET A 1 185 ? 18.333 44.395 12.627 1.00 52.12 185 MET A CA 1
ATOM 1492 C C . MET A 1 185 ? 16.850 44.606 12.964 1.00 52.12 185 MET A C 1
ATOM 1494 O O . MET A 1 185 ? 16.261 45.605 12.558 1.00 52.12 185 MET A O 1
ATOM 1498 N N . PHE A 1 186 ? 16.279 43.733 13.797 1.00 40.28 186 PHE A N 1
ATOM 1499 C CA . PHE A 1 186 ? 15.085 44.074 14.568 1.00 40.28 186 PHE A CA 1
ATOM 1500 C C . PHE A 1 186 ? 15.509 44.502 15.972 1.00 40.28 186 PHE A C 1
ATOM 1502 O O . PHE A 1 186 ? 15.726 43.692 16.870 1.00 40.28 186 PHE A O 1
ATOM 1509 N N . SER A 1 187 ? 15.654 45.819 16.109 1.00 43.62 187 SER A N 1
ATOM 1510 C CA . SER A 1 187 ? 15.565 46.541 17.373 1.00 43.62 187 SER A CA 1
ATOM 1511 C C . SER A 1 187 ? 14.148 46.382 17.930 1.00 43.62 187 SER A C 1
ATOM 1513 O O . SER A 1 187 ? 13.160 46.573 17.217 1.00 43.62 187 SER A O 1
ATOM 1515 N N . MET A 1 188 ? 14.055 46.004 19.203 1.00 43.03 188 MET A N 1
ATOM 1516 C CA . MET A 1 188 ? 12.802 45.963 19.944 1.00 43.03 188 MET A CA 1
ATOM 1517 C C . MET A 1 188 ? 12.252 47.379 20.114 1.00 43.03 188 MET A C 1
ATOM 1519 O O . MET A 1 188 ? 12.908 48.241 20.690 1.00 43.03 188 MET A O 1
ATOM 1523 N N . THR A 1 189 ? 11.004 47.604 19.715 1.00 49.28 189 THR A N 1
ATOM 1524 C CA . THR A 1 189 ? 10.166 48.628 20.349 1.00 49.28 189 THR A CA 1
ATOM 1525 C C . THR A 1 189 ? 8.731 48.130 20.431 1.00 49.28 189 THR A C 1
ATOM 1527 O O . THR A 1 189 ? 8.021 47.975 19.440 1.00 49.28 189 THR A O 1
ATOM 1530 N N . ILE A 1 190 ? 8.324 47.851 21.667 1.00 52.91 190 ILE A N 1
ATOM 1531 C CA . ILE A 1 190 ? 6.952 47.573 22.072 1.00 52.91 190 ILE A CA 1
ATOM 1532 C C . ILE A 1 190 ? 6.165 48.874 21.880 1.00 52.91 190 ILE A C 1
ATOM 1534 O O . ILE A 1 190 ? 6.352 49.840 22.616 1.00 52.91 190 ILE A O 1
ATOM 1538 N N . GLY A 1 191 ? 5.318 48.911 20.853 1.00 43.69 191 GLY A N 1
ATOM 1539 C CA . GLY A 1 191 ? 4.472 50.052 20.518 1.00 43.69 191 GLY A CA 1
ATOM 1540 C C . GLY A 1 191 ? 2.994 49.691 20.592 1.00 43.69 191 GLY A C 1
ATOM 1541 O O . GLY A 1 191 ? 2.397 49.283 19.600 1.00 43.69 191 GLY A O 1
ATOM 1542 N N . SER A 1 192 ? 2.401 49.878 21.769 1.00 53.53 192 SER A N 1
ATOM 1543 C CA . SER A 1 192 ? 0.957 49.888 22.014 1.00 53.53 192 SER A CA 1
ATOM 1544 C C . SER A 1 192 ? 0.195 50.731 20.980 1.00 53.53 192 SER A C 1
ATOM 1546 O O . SER A 1 192 ? 0.407 51.941 20.901 1.00 53.53 192 SER A O 1
ATOM 1548 N N . ARG A 1 193 ? -0.766 50.146 20.245 1.00 54.94 193 ARG A N 1
ATOM 1549 C CA . ARG A 1 193 ? -1.767 50.911 19.470 1.00 54.94 193 ARG A CA 1
ATOM 1550 C C . ARG A 1 193 ? -3.200 50.411 19.673 1.00 54.94 193 ARG A C 1
ATOM 1552 O O . ARG A 1 193 ? -3.729 49.561 18.974 1.00 54.94 193 ARG A O 1
ATOM 1559 N N . LYS A 1 194 ? -3.791 51.015 20.701 1.00 53.62 194 LYS A N 1
ATOM 1560 C CA . LYS A 1 194 ? -5.137 51.601 20.821 1.00 53.62 194 LYS A CA 1
ATOM 1561 C C . LYS A 1 194 ? -6.040 51.564 19.560 1.00 53.62 194 LYS A C 1
ATOM 1563 O O . LYS A 1 194 ? -5.740 52.205 18.562 1.00 53.62 194 LYS A O 1
ATOM 1568 N N . ARG A 1 195 ? -7.190 50.892 19.730 1.00 53.59 195 ARG A N 1
ATOM 1569 C CA . ARG A 1 195 ? -8.582 51.190 19.296 1.00 53.59 195 ARG A CA 1
ATOM 1570 C C . ARG A 1 195 ? -8.811 51.990 17.997 1.00 53.59 195 ARG A C 1
ATOM 1572 O O . ARG A 1 195 ? -8.472 53.167 17.954 1.00 53.59 195 ARG A O 1
ATOM 1579 N N . LYS A 1 196 ? -9.700 51.479 17.129 1.00 59.34 196 LYS A N 1
ATOM 1580 C CA . LYS A 1 196 ? -10.866 52.261 16.666 1.00 59.34 196 LYS A CA 1
ATOM 1581 C C . LYS A 1 196 ? -12.038 51.361 16.256 1.00 59.34 196 LYS A C 1
ATOM 1583 O O . LYS A 1 196 ? -11.901 50.476 15.424 1.00 59.34 196 LYS A O 1
ATOM 1588 N N . ARG A 1 197 ? -13.169 51.604 16.914 1.00 53.91 197 ARG A N 1
ATOM 1589 C CA . ARG A 1 197 ? -14.506 51.070 16.655 1.00 53.91 197 ARG A CA 1
ATOM 1590 C C . ARG A 1 197 ? -15.190 52.086 15.738 1.00 53.91 197 ARG A C 1
ATOM 1592 O O . ARG A 1 197 ? -15.338 53.222 16.166 1.00 53.91 197 ARG A O 1
ATOM 1599 N N . ASP A 1 198 ? -15.585 51.677 14.542 1.00 60.22 198 ASP A N 1
ATOM 1600 C CA . ASP A 1 198 ? -16.574 52.341 13.681 1.00 60.22 198 ASP A CA 1
ATOM 1601 C C . ASP A 1 198 ? -17.459 51.177 13.180 1.00 60.22 198 ASP A C 1
ATOM 1603 O O . ASP A 1 198 ? -16.933 50.200 12.665 1.00 60.22 198 ASP A O 1
ATOM 1607 N N . GLY A 1 199 ? -18.769 51.084 13.404 1.00 54.28 199 GLY A N 1
ATOM 1608 C CA . GLY A 1 199 ? -19.751 52.144 13.569 1.00 54.28 199 GLY A CA 1
ATOM 1609 C C . GLY A 1 199 ? -20.307 52.539 12.204 1.00 54.28 199 GLY A C 1
ATOM 1610 O O . GLY A 1 199 ? -19.955 53.602 11.699 1.00 54.28 199 GLY A O 1
ATOM 1611 N N . ARG A 1 200 ? -21.153 51.696 11.591 1.00 59.66 200 ARG A N 1
ATOM 1612 C CA . ARG A 1 200 ? -22.101 52.168 10.572 1.00 59.66 200 ARG A CA 1
ATOM 1613 C C . ARG A 1 200 ? -23.287 51.220 10.362 1.00 59.66 200 ARG A C 1
ATOM 1615 O O . ARG A 1 200 ? -23.157 50.171 9.740 1.00 59.66 200 ARG A O 1
ATOM 1622 N N . ASN A 1 201 ? -24.431 51.669 10.882 1.00 51.97 201 ASN A N 1
ATOM 1623 C CA . ASN A 1 201 ? -25.779 51.375 10.402 1.00 51.97 201 ASN A CA 1
ATOM 1624 C C . ASN A 1 201 ? -25.868 51.529 8.880 1.00 51.97 201 ASN A C 1
ATOM 1626 O O . ASN A 1 201 ? -25.318 52.490 8.331 1.00 51.97 201 ASN A O 1
ATOM 1630 N N . ARG A 1 202 ? -26.687 50.683 8.251 1.00 59.97 202 ARG A N 1
ATOM 1631 C CA . ARG A 1 202 ? -27.687 51.143 7.283 1.00 59.97 202 ARG A CA 1
ATOM 1632 C C . ARG A 1 202 ? -28.972 50.350 7.466 1.00 59.97 202 ARG A C 1
ATOM 1634 O O . ARG A 1 202 ? -29.025 49.164 7.161 1.00 59.97 202 ARG A O 1
ATOM 1641 N N . ASP A 1 203 ? -29.964 51.069 7.960 1.00 63.75 203 ASP A N 1
ATOM 1642 C CA . ASP A 1 203 ? -31.374 50.879 7.667 1.00 63.75 203 ASP A CA 1
ATOM 1643 C C . ASP A 1 203 ? -31.632 51.125 6.165 1.00 63.75 203 ASP A C 1
ATOM 1645 O O . ASP A 1 203 ? -31.010 52.014 5.576 1.00 63.75 203 ASP A O 1
ATOM 1649 N N . MET A 1 204 ? -32.521 50.329 5.564 1.00 54.25 204 MET A N 1
ATOM 1650 C CA . MET A 1 204 ? -33.516 50.687 4.527 1.00 54.25 204 MET A CA 1
ATOM 1651 C C . MET A 1 204 ? -34.171 49.375 4.057 1.00 54.25 204 MET A C 1
ATOM 1653 O O . MET A 1 204 ? -33.483 48.494 3.556 1.00 54.25 204 MET A O 1
ATOM 1657 N N . GLU A 1 205 ? -35.399 49.068 4.474 1.00 61.81 205 GLU A N 1
ATOM 1658 C CA . GLU A 1 205 ? -36.698 49.565 3.971 1.00 61.81 205 GLU A CA 1
ATOM 1659 C C . GLU A 1 205 ? -37.270 48.713 2.820 1.00 61.81 205 GLU A C 1
ATOM 1661 O O . GLU A 1 205 ? -36.662 48.575 1.767 1.00 61.81 205 GLU A O 1
ATOM 1666 N N . PHE A 1 206 ? -38.464 48.172 3.100 1.00 55.47 206 PHE A N 1
ATOM 1667 C CA . PHE A 1 206 ? -39.639 47.981 2.237 1.00 55.47 206 PHE A CA 1
ATOM 1668 C C . PHE A 1 206 ? -39.475 47.476 0.790 1.00 55.47 206 PHE A C 1
ATOM 1670 O O . PHE A 1 206 ? -39.095 48.222 -0.109 1.00 55.47 206 PHE A O 1
ATOM 1677 N N . CYS A 1 207 ? -39.946 46.246 0.551 1.00 57.97 207 CYS A N 1
ATOM 1678 C CA . CYS A 1 207 ? -41.222 45.942 -0.124 1.00 57.97 207 CYS A CA 1
ATOM 1679 C C . CYS A 1 207 ? -41.604 44.477 0.132 1.00 57.97 207 CYS A C 1
ATOM 1681 O O . CYS A 1 207 ? -40.691 43.622 0.092 1.00 57.97 207 CYS A O 1
#

Nearest PDB structures (foldseek):
  4i1a-assembly3_B  TM=8.958E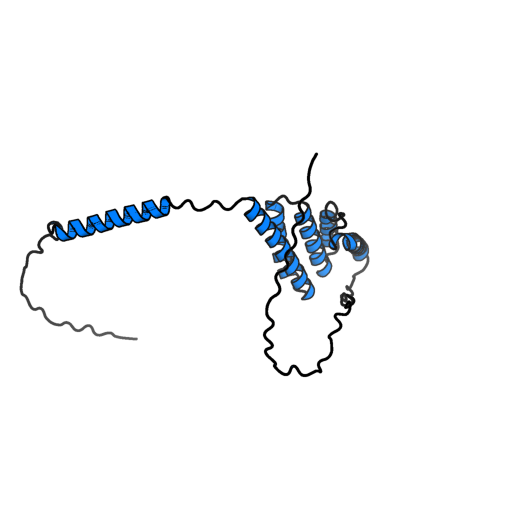-01  e=1.151E-01  Bacillus subtilis subsp. subtilis str. 168
  4i1a-assembly3_A  TM=9.001E-01  e=5.323E-01  Bacillus subtilis subsp. subtilis str. 168
  3ro2-assembly1_A  TM=6.000E-01  e=9.027E-01  Mus musculus
  8rte-assembly1_A  TM=5.854E-01  e=6.575E-01  Bacillus phage phi105
  3sf4-assembly1_A  TM=4.731E-01  e=9.027E-01  Homo sapiens

Radius of gyration: 36.86 Å; Cα contacts (8 Å, |Δi|>4): 137; chains: 1; bounding box: 69×76×101 Å

Sequence (207 aa):
MMWYTRSEDSESESGSATPTPFHQNPQVKRCLQEKQEHRREVLSRVLSLQIPTIPDDFIRRLDQVQVSCGLVMTMLYLKDKQTDDAEAEAKQALATAENLEEERLIARCYYWMGRIEFTRGNMATAYSHFGAAQPCILDDDYREGRDLDFYKTLCSQGERKVFQPPMDHSNIRATTLRKPTKSAMFSMTIGSRKRKRDGRNRDMEFC